Protein AF-A0A060UYE7-F1 (afdb_monomer_lite)

pLDDT: mean 70.41, std 24.0, range [21.41, 94.81]

Foldseek 3Di:
DDPVVLVLVQVLCCVQAQNDWPDDDPVQQWTKTHHPLFGKIKIWHDPPQQKIKIAIDHPQPLLLVVLCVVCVVQDDPPSIGIGNHSVSVSVSSNVSNVCRNQQDPVLVVVLVVQLVVVCVVDDPVCPPHVNSVVSSVVSLLVSLLVVQCVVLVCAFPPPRHNDNVQWHWAFLDDPVRDPDSSLSNRSLRTTTHGPVVNVCVVQVQWDADLPDPDPDDPPDDDDDSDDDDDDDDDDDDDDDDDDDDPDPPPTDGDPDRDDDDDPDDDDDDDDDD

Secondary structure (DSSP, 8-state):
--HHHHHHHHHHHHHTT--EEEEEEGGGTEEEEE-SSSS-EEEEEE-SSS-EEEEEE-S-TTHHHHHHHH-GGGB-GGGEEEE-SHHHHHHHHHHHHHHHHHS-TTHHHHHHHHHHHHHHTS-GGGTTSHHHHHHHHHHHHHHHHHHHHHHTTTS-TTT----GGGEEEEESS-GGG-SSHHHHT-GGGEEEEEHHHHHHHHTTSS---TT------TT--------------------------S--------S-PPPSS-S----------

Sequence (273 aa):
MDSLKIALLEKTGHDHGFEHVLSANPNSQAVCLASARHPTRVTVTDTGDDGYQVYFETTSATLPGELARSFPQWTSADNHFLIPGNTELATLLLRAASLSRALPNQVARSYEDAVGEELAALPPETLHTEVERMVRQRIGQQKFREAMLTYWGGACAVTGLALPDVLRASHAKPWAECGSDAERLDVFNGFLLTANLDALFDRFLISFDSRVACYFPQRWQLPICACWAFHRNSDYAGSHPSINPICNFTVRACRSIPNRSDGNWTAAWVLTG

InterPro domains:
  IPR003615 HNH nuclease [PF13391] (156-209)

Structure (mmCIF, N/CA/C/O backbone):
data_AF-A0A060UYE7-F1
#
_entry.id   AF-A0A060UYE7-F1
#
loop_
_atom_site.group_PDB
_atom_site.id
_atom_site.type_symbol
_atom_site.label_atom_id
_atom_site.label_alt_id
_atom_site.label_comp_id
_atom_site.label_asym_id
_atom_site.label_entity_id
_atom_site.label_seq_id
_atom_site.pdbx_PDB_ins_code
_atom_site.Cartn_x
_atom_site.Cartn_y
_atom_site.Cartn_z
_atom_site.occupancy
_atom_site.B_iso_or_equiv
_atom_site.auth_seq_id
_atom_site.auth_comp_id
_atom_site.auth_asym_id
_atom_site.auth_atom_id
_atom_site.pdbx_PDB_model_num
ATOM 1 N N . MET A 1 1 ? 23.753 14.392 -19.819 1.00 73.44 1 MET A N 1
ATOM 2 C CA . MET A 1 1 ? 23.084 13.141 -20.210 1.00 73.44 1 MET A CA 1
ATOM 3 C C . MET A 1 1 ? 22.958 13.124 -21.729 1.00 73.44 1 MET A C 1
ATOM 5 O O . MET A 1 1 ? 22.483 14.105 -22.286 1.00 73.44 1 MET A O 1
ATOM 9 N N . ASP A 1 2 ? 23.469 12.087 -22.392 1.00 79.56 2 ASP A N 1
ATOM 10 C CA . ASP A 1 2 ? 23.466 11.975 -23.862 1.00 79.56 2 ASP A CA 1
ATOM 11 C C . ASP A 1 2 ? 22.114 11.455 -24.398 1.00 79.56 2 ASP A C 1
ATOM 13 O O . ASP A 1 2 ? 21.359 10.805 -23.670 1.00 79.56 2 ASP A O 1
ATOM 17 N N . SER A 1 3 ? 21.813 11.707 -25.675 1.00 82.00 3 SER A N 1
ATOM 18 C CA . SER A 1 3 ? 20.570 11.314 -26.350 1.00 82.00 3 SER A CA 1
ATOM 19 C C . SER A 1 3 ? 20.288 9.811 -26.263 1.00 82.00 3 SER A C 1
ATOM 21 O O . SER A 1 3 ? 19.131 9.414 -26.129 1.00 82.00 3 SER A O 1
ATOM 23 N N . LEU A 1 4 ? 21.328 8.968 -26.272 1.00 83.81 4 LEU A N 1
ATOM 24 C CA . LEU A 1 4 ? 21.174 7.519 -26.115 1.00 83.81 4 LEU A CA 1
ATOM 25 C C . LEU A 1 4 ? 20.688 7.130 -24.708 1.00 83.81 4 LEU A C 1
ATOM 27 O O . LEU 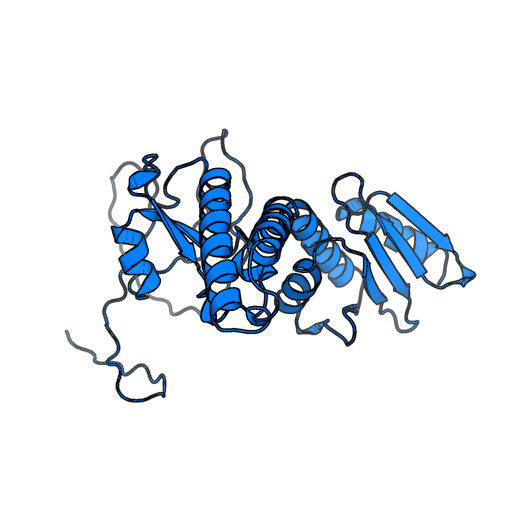A 1 4 ? 19.810 6.278 -24.579 1.00 83.81 4 LEU A O 1
ATOM 31 N N . LYS A 1 5 ? 21.207 7.779 -23.656 1.00 85.56 5 LYS A N 1
ATOM 32 C CA . LYS A 1 5 ? 20.735 7.554 -22.279 1.00 85.56 5 LYS A CA 1
ATOM 33 C C . LYS A 1 5 ? 19.279 7.994 -22.127 1.00 85.56 5 LYS A C 1
ATOM 35 O O . LYS A 1 5 ? 18.509 7.302 -21.471 1.00 85.56 5 LYS A O 1
ATOM 40 N N . ILE A 1 6 ? 18.888 9.105 -22.757 1.00 87.00 6 ILE A N 1
ATOM 41 C CA . ILE A 1 6 ? 17.504 9.605 -22.697 1.00 87.00 6 ILE A CA 1
ATOM 42 C C . ILE A 1 6 ? 16.557 8.578 -23.315 1.00 87.00 6 ILE A C 1
ATOM 44 O O . ILE A 1 6 ? 15.646 8.117 -22.636 1.00 87.00 6 ILE A O 1
ATOM 48 N N . ALA A 1 7 ? 16.837 8.126 -24.540 1.00 88.25 7 ALA A N 1
ATOM 49 C CA . ALA A 1 7 ? 16.025 7.111 -25.211 1.00 88.25 7 ALA A CA 1
ATOM 50 C C . ALA A 1 7 ? 15.923 5.800 -24.406 1.00 88.25 7 ALA A C 1
ATOM 52 O O . ALA A 1 7 ? 14.878 5.147 -24.398 1.00 88.25 7 ALA A O 1
ATOM 53 N N . LEU A 1 8 ? 16.992 5.413 -23.698 1.00 89.56 8 LEU A N 1
ATOM 54 C CA . LEU A 1 8 ? 16.980 4.235 -22.832 1.00 89.56 8 LEU A CA 1
ATOM 55 C C . LEU A 1 8 ? 16.073 4.422 -21.609 1.00 89.56 8 LEU A C 1
ATOM 57 O O . LEU A 1 8 ? 15.322 3.505 -21.275 1.00 89.56 8 LEU A O 1
ATOM 61 N N . LEU A 1 9 ? 16.109 5.591 -20.962 1.00 90.62 9 LEU A N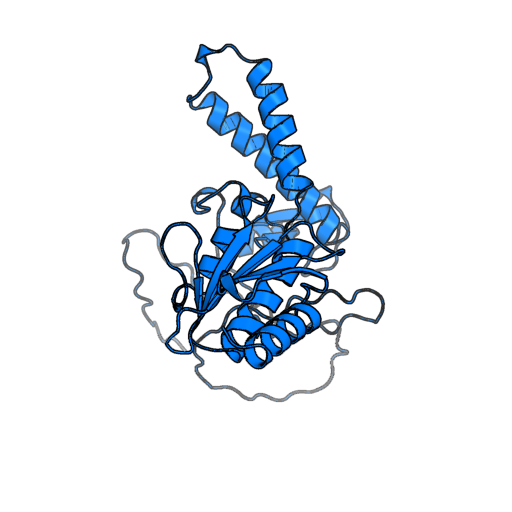 1
ATOM 62 C CA . LEU A 1 9 ? 15.218 5.904 -19.843 1.00 90.62 9 LEU A CA 1
ATOM 63 C C . LEU A 1 9 ? 13.755 5.962 -20.281 1.00 90.62 9 LEU A C 1
ATOM 65 O O . LEU A 1 9 ? 12.902 5.398 -19.602 1.00 90.62 9 LEU A O 1
ATOM 69 N N . GLU A 1 10 ? 13.469 6.582 -21.425 1.00 91.12 10 GLU A N 1
ATOM 70 C CA . GLU A 1 10 ? 12.117 6.638 -21.990 1.00 91.12 10 GLU A CA 1
ATOM 71 C C . GLU A 1 10 ? 11.571 5.235 -22.257 1.00 91.12 10 GLU A C 1
ATOM 73 O O . GLU A 1 10 ? 10.465 4.904 -21.828 1.00 91.12 10 GLU A O 1
ATOM 78 N N . LYS A 1 11 ? 12.374 4.377 -22.900 1.00 91.00 11 LYS A N 1
ATOM 79 C CA . LYS A 1 11 ? 12.001 2.984 -23.154 1.00 91.00 11 LYS A CA 1
ATOM 80 C C . LYS A 1 11 ? 11.783 2.206 -21.855 1.00 91.00 11 LYS A C 1
ATOM 82 O O . LYS A 1 11 ? 10.772 1.527 -21.714 1.00 91.00 11 LYS A O 1
ATOM 87 N N . THR A 1 12 ? 12.705 2.326 -20.901 1.00 91.81 12 THR A N 1
ATOM 88 C CA . THR A 1 12 ? 12.617 1.634 -19.604 1.00 91.81 12 THR A CA 1
ATOM 89 C C . THR A 1 12 ? 11.374 2.080 -18.830 1.00 91.81 12 THR A C 1
ATOM 91 O O . THR A 1 12 ? 10.662 1.252 -18.270 1.00 91.81 12 THR A O 1
ATOM 94 N N . GLY A 1 13 ? 11.067 3.379 -18.839 1.00 91.06 13 GLY A N 1
ATOM 95 C CA . GLY A 1 13 ? 9.828 3.924 -18.293 1.00 91.06 13 GLY A CA 1
ATOM 96 C C . GLY A 1 13 ? 8.596 3.309 -18.937 1.00 91.06 13 GLY A C 1
ATOM 97 O O . GLY A 1 13 ? 7.732 2.771 -18.241 1.00 91.06 13 GLY A O 1
ATOM 98 N N . HIS A 1 14 ? 8.556 3.331 -20.269 1.00 90.94 14 HIS A N 1
ATOM 99 C CA . HIS A 1 14 ? 7.443 2.809 -21.047 1.00 90.94 14 HIS A CA 1
ATOM 100 C C . HIS A 1 14 ? 7.160 1.332 -20.751 1.00 90.94 14 HIS A C 1
ATOM 102 O O . HIS A 1 14 ? 6.022 0.969 -20.448 1.00 90.94 14 HIS A O 1
ATOM 108 N N . ASP A 1 15 ? 8.199 0.497 -20.756 1.00 86.94 15 ASP A N 1
ATOM 109 C CA . ASP A 1 15 ? 8.088 -0.946 -20.526 1.00 86.94 15 ASP A CA 1
ATOM 110 C C . ASP A 1 15 ? 7.673 -1.287 -19.077 1.00 86.94 15 ASP A C 1
ATOM 112 O O . ASP A 1 15 ? 7.142 -2.371 -18.811 1.00 86.94 15 ASP A O 1
ATOM 116 N N . HIS A 1 16 ? 7.866 -0.360 -18.129 1.00 91.31 16 HIS A N 1
ATOM 117 C CA . HIS A 1 16 ? 7.643 -0.586 -16.696 1.00 91.31 16 HIS A CA 1
ATOM 118 C C . HIS A 1 16 ? 6.563 0.301 -16.064 1.00 91.31 16 HIS A C 1
ATOM 120 O O . HIS A 1 16 ? 6.498 0.432 -14.841 1.00 91.31 16 HIS A O 1
ATOM 126 N N . GLY A 1 17 ? 5.637 0.809 -16.880 1.00 81.06 17 GLY A N 1
ATOM 127 C CA . GLY A 1 17 ? 4.388 1.415 -16.411 1.00 81.06 17 GLY A CA 1
ATOM 128 C C . GLY A 1 17 ? 4.408 2.934 -16.273 1.00 81.06 17 GLY A C 1
ATOM 129 O O . GLY A 1 17 ? 3.512 3.473 -15.637 1.00 81.06 17 GLY A O 1
ATOM 130 N N . PHE A 1 18 ? 5.391 3.606 -16.868 1.00 91.75 18 PHE A N 1
ATOM 131 C CA . PHE A 1 18 ? 5.457 5.058 -17.011 1.00 91.75 18 PHE A CA 1
ATOM 132 C C . PHE A 1 18 ? 5.572 5.418 -18.501 1.00 91.75 18 PHE A C 1
ATOM 134 O O . PHE A 1 18 ? 6.632 5.783 -19.003 1.00 91.75 18 PHE A O 1
ATOM 141 N N . GLU A 1 19 ? 4.466 5.252 -19.226 1.00 90.94 19 GLU A N 1
ATOM 142 C CA . GLU A 1 19 ? 4.378 5.326 -20.689 1.00 90.94 19 GLU A CA 1
ATOM 143 C C . GLU A 1 19 ? 4.502 6.728 -21.307 1.00 90.94 19 GLU A C 1
ATOM 145 O O . GLU A 1 19 ? 4.662 6.840 -22.525 1.00 90.94 19 GLU A O 1
ATOM 150 N N . HIS A 1 20 ? 4.426 7.789 -20.502 1.00 89.56 20 HIS A N 1
ATOM 151 C CA . HIS A 1 20 ? 4.446 9.172 -20.974 1.00 89.56 20 HIS A CA 1
ATOM 152 C C . HIS A 1 20 ? 5.697 9.913 -20.519 1.00 89.56 20 HIS A C 1
ATOM 154 O O . HIS A 1 20 ? 5.966 10.008 -19.327 1.00 89.56 20 HIS A O 1
ATOM 160 N N . VAL A 1 21 ? 6.405 10.532 -21.461 1.00 90.81 21 VAL A N 1
ATOM 161 C CA . VAL A 1 21 ? 7.518 11.441 -21.172 1.00 90.81 21 VAL A CA 1
ATOM 162 C C . VAL A 1 21 ? 6.956 12.855 -21.043 1.00 90.81 21 VAL A C 1
ATOM 164 O O . VAL A 1 21 ? 6.431 13.406 -22.009 1.00 90.81 21 VAL A O 1
ATOM 167 N N . LEU A 1 22 ? 7.017 13.432 -19.843 1.00 85.94 22 LEU A N 1
ATOM 168 C CA . LEU A 1 22 ? 6.539 14.796 -19.584 1.00 85.94 22 LEU A CA 1
ATOM 169 C C . LEU A 1 22 ? 7.604 15.836 -19.914 1.00 85.94 22 LEU A C 1
ATOM 171 O O . LEU A 1 22 ? 7.300 16.906 -20.439 1.00 85.94 22 LEU A O 1
ATOM 175 N N . SER A 1 23 ? 8.858 15.523 -19.603 1.00 80.50 23 SER A N 1
ATOM 176 C CA . SER A 1 23 ? 9.996 16.347 -19.975 1.00 80.50 23 SER A CA 1
ATOM 177 C C . SER A 1 23 ? 11.245 15.486 -20.107 1.00 80.50 23 SER A C 1
ATOM 179 O O . SER A 1 23 ? 11.542 14.645 -19.264 1.00 80.50 23 SER A O 1
ATOM 181 N N . ALA A 1 24 ? 11.987 15.718 -21.182 1.00 71.25 24 ALA A N 1
ATOM 182 C CA . ALA A 1 24 ? 13.315 15.173 -21.401 1.00 71.25 24 ALA A CA 1
ATOM 183 C C . ALA A 1 24 ? 14.168 16.330 -21.914 1.00 71.25 24 ALA A C 1
ATOM 185 O O . ALA A 1 24 ? 14.209 16.607 -23.112 1.00 71.25 24 ALA A O 1
ATOM 186 N N . ASN A 1 25 ? 14.750 17.104 -20.995 1.00 61.84 25 ASN A N 1
ATOM 187 C CA . ASN A 1 25 ? 15.577 18.241 -21.378 1.00 61.84 25 ASN A CA 1
ATOM 188 C C . ASN A 1 25 ? 17.059 17.835 -21.287 1.00 61.84 25 ASN A C 1
ATOM 190 O O . ASN A 1 25 ? 17.538 17.526 -20.192 1.00 61.84 25 ASN A O 1
ATOM 194 N N . PRO A 1 26 ? 17.812 17.857 -22.404 1.00 58.47 26 PRO A N 1
ATOM 195 C CA . PRO A 1 26 ? 19.234 17.511 -22.410 1.00 58.47 26 PRO A CA 1
ATOM 196 C C . PRO A 1 26 ? 20.067 18.343 -21.423 1.00 58.47 26 PRO A C 1
ATOM 198 O O . PRO A 1 26 ? 21.064 17.858 -20.887 1.00 58.47 26 PRO A O 1
ATOM 201 N N . ASN A 1 27 ? 19.630 19.577 -21.137 1.00 60.25 27 ASN A N 1
ATOM 202 C CA . ASN A 1 27 ? 20.345 20.510 -20.267 1.00 60.25 27 ASN A CA 1
ATOM 203 C C . ASN A 1 27 ? 20.130 20.250 -18.767 1.00 60.25 27 ASN A C 1
ATOM 205 O O . ASN A 1 27 ? 20.944 20.702 -17.968 1.00 60.25 27 ASN A O 1
ATOM 209 N N . SER A 1 28 ? 19.067 19.542 -18.368 1.00 63.41 28 SER A N 1
ATOM 210 C CA . SER A 1 28 ? 18.744 19.300 -16.951 1.00 63.41 28 SER A CA 1
ATOM 211 C C . SER A 1 28 ? 19.214 17.943 -16.429 1.00 63.41 28 SER A C 1
ATOM 213 O O . SER A 1 28 ? 18.988 17.652 -15.261 1.00 63.41 28 SER A O 1
ATOM 215 N N . GLN A 1 29 ? 19.837 17.109 -17.277 1.00 79.69 29 GLN A N 1
ATOM 216 C CA . GLN A 1 29 ? 20.267 15.737 -16.945 1.00 79.69 29 GLN A CA 1
ATOM 217 C C . GLN A 1 29 ? 19.164 14.871 -16.308 1.00 79.69 29 GLN A C 1
ATOM 219 O O . GLN A 1 29 ? 19.459 13.895 -15.626 1.00 79.69 29 GLN A O 1
ATOM 224 N N . ALA A 1 30 ? 17.898 15.223 -16.537 1.00 86.62 30 ALA A N 1
ATOM 225 C CA . ALA A 1 30 ? 16.751 14.621 -15.880 1.00 86.62 30 ALA A CA 1
ATOM 226 C C . ALA A 1 30 ? 15.631 14.347 -16.883 1.00 86.62 30 ALA A C 1
ATOM 228 O O . ALA A 1 30 ? 15.353 15.173 -17.760 1.00 86.62 30 ALA A O 1
ATOM 229 N N . VAL A 1 31 ? 14.982 13.198 -16.718 1.00 91.25 31 VAL A N 1
ATOM 230 C CA . VAL A 1 31 ? 13.823 12.761 -17.497 1.00 91.25 31 VAL A CA 1
ATOM 231 C C . VAL A 1 31 ? 12.652 12.552 -16.545 1.00 91.25 31 VAL A C 1
ATOM 233 O O . VAL A 1 31 ? 12.757 11.801 -15.576 1.00 91.25 31 VAL A O 1
ATOM 236 N N . CYS A 1 32 ? 11.536 13.226 -16.815 1.00 92.94 32 CYS A N 1
ATOM 237 C CA . CYS A 1 32 ? 10.295 13.076 -16.069 1.00 92.94 32 CYS A CA 1
ATOM 238 C C . CYS A 1 32 ? 9.318 12.197 -16.853 1.00 92.94 32 CYS A C 1
ATOM 240 O O . CYS A 1 32 ? 8.968 12.500 -17.998 1.00 92.94 32 CYS A O 1
ATOM 242 N N . LEU A 1 33 ? 8.866 11.122 -16.216 1.00 93.94 33 LEU A N 1
ATOM 243 C CA . LEU A 1 33 ? 7.970 10.121 -16.774 1.00 93.94 33 LEU A CA 1
ATOM 244 C C . LEU A 1 33 ? 6.666 10.060 -15.961 1.00 93.94 33 LEU A C 1
ATOM 246 O O . LEU A 1 33 ? 6.636 10.317 -14.756 1.00 93.94 33 LEU A O 1
ATOM 250 N N . ALA A 1 34 ? 5.574 9.692 -16.617 1.00 92.25 34 ALA A N 1
ATOM 251 C CA . ALA A 1 34 ? 4.235 9.595 -16.048 1.00 92.25 34 ALA A CA 1
ATOM 252 C C . ALA A 1 34 ? 3.459 8.422 -16.654 1.00 92.25 34 ALA A C 1
ATOM 254 O O . ALA A 1 34 ? 3.876 7.836 -17.650 1.00 92.25 34 ALA A O 1
ATOM 255 N N . SER A 1 35 ? 2.303 8.108 -16.071 1.00 85.75 35 SER A N 1
ATOM 256 C CA . SER A 1 35 ? 1.404 7.061 -16.561 1.00 85.75 35 SER A CA 1
ATOM 257 C C . SER A 1 35 ? -0.010 7.591 -16.771 1.00 85.75 35 SER A C 1
ATOM 259 O O . SER A 1 35 ? -0.458 8.482 -16.049 1.00 85.75 35 SER A O 1
ATOM 261 N N . ALA A 1 36 ? -0.741 7.010 -17.723 1.00 80.38 36 ALA A N 1
ATOM 262 C CA . ALA A 1 36 ? -2.186 7.199 -17.832 1.00 80.38 36 ALA A CA 1
ATOM 263 C C . ALA A 1 36 ? -2.959 6.294 -16.856 1.00 80.38 36 ALA A C 1
ATOM 265 O O . ALA A 1 36 ? -4.148 6.504 -16.620 1.00 80.38 36 ALA A O 1
ATOM 266 N N . ARG A 1 37 ? -2.305 5.270 -16.295 1.00 73.94 37 ARG 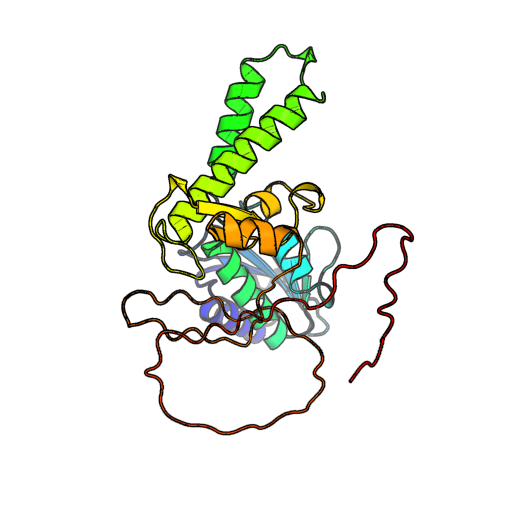A N 1
ATOM 267 C CA . ARG A 1 37 ? -2.940 4.228 -15.471 1.00 73.94 37 ARG A CA 1
ATOM 268 C C . ARG A 1 37 ? -2.865 4.500 -13.971 1.00 73.94 37 ARG A C 1
ATOM 270 O O . ARG A 1 37 ? -3.534 3.813 -13.204 1.00 73.94 37 ARG A O 1
ATOM 277 N N . HIS A 1 38 ? -2.049 5.462 -13.546 1.00 81.94 38 HIS A N 1
ATOM 278 C CA . HIS A 1 38 ? -1.917 5.878 -12.152 1.00 81.94 38 HIS A CA 1
ATOM 279 C C . HIS A 1 38 ? -1.379 7.314 -12.042 1.00 81.94 38 HIS A C 1
ATOM 281 O O . HIS A 1 38 ? -0.672 7.771 -12.937 1.00 81.94 38 HIS A O 1
ATOM 287 N N . PRO A 1 39 ? -1.639 8.029 -10.931 1.00 81.75 39 PRO A N 1
ATOM 288 C CA . PRO A 1 39 ? -1.286 9.446 -10.802 1.00 81.75 39 PRO A CA 1
ATOM 289 C C . PRO A 1 39 ? 0.193 9.717 -10.475 1.00 81.75 39 PRO A C 1
ATOM 291 O O . PRO A 1 39 ? 0.598 10.875 -10.440 1.00 81.75 39 PRO A O 1
ATOM 294 N N . THR A 1 40 ? 0.995 8.687 -10.188 1.00 87.81 40 THR A N 1
ATOM 295 C CA . THR A 1 40 ? 2.415 8.850 -9.838 1.00 87.81 40 THR A CA 1
ATOM 296 C C . THR A 1 40 ? 3.253 9.264 -11.043 1.00 87.81 40 THR A C 1
ATOM 298 O O . THR A 1 40 ? 3.141 8.667 -12.115 1.00 87.81 40 THR A O 1
ATOM 301 N N . ARG A 1 41 ? 4.132 10.244 -10.829 1.00 92.25 41 ARG A N 1
ATOM 302 C CA . ARG A 1 41 ? 5.189 10.651 -11.757 1.00 92.25 41 ARG A CA 1
ATOM 303 C C . ARG A 1 41 ? 6.545 10.308 -11.162 1.00 92.25 41 ARG A C 1
ATOM 305 O O . ARG A 1 41 ? 6.693 10.227 -9.942 1.00 92.25 41 ARG A O 1
ATOM 312 N N . VAL A 1 42 ? 7.524 10.105 -12.026 1.00 94.25 42 VAL A N 1
ATOM 313 C CA . VAL A 1 42 ? 8.890 9.787 -11.629 1.00 94.25 42 VAL A CA 1
ATOM 314 C C . VAL A 1 42 ? 9.861 10.690 -12.367 1.00 94.25 42 VAL A C 1
ATOM 316 O O . VAL A 1 42 ? 9.756 10.865 -13.578 1.00 94.25 42 VAL A O 1
ATOM 319 N N . THR A 1 43 ? 10.810 11.254 -11.635 1.00 93.81 43 THR A N 1
ATOM 320 C CA . THR A 1 43 ? 11.910 12.040 -12.188 1.00 93.81 43 THR A CA 1
ATOM 321 C C . THR A 1 43 ? 13.193 11.255 -11.985 1.00 93.81 43 THR A C 1
ATOM 323 O O . THR A 1 43 ? 13.534 10.902 -10.856 1.00 93.81 43 THR A O 1
ATOM 326 N N . VAL A 1 44 ? 13.877 10.950 -13.085 1.00 93.38 44 VAL A N 1
ATOM 327 C CA . VAL A 1 44 ? 15.137 10.205 -13.107 1.00 93.38 44 VAL A CA 1
ATOM 328 C C . VAL A 1 44 ? 16.243 11.155 -13.540 1.00 93.38 44 VAL A C 1
ATOM 330 O O . VAL A 1 44 ? 16.220 11.646 -14.667 1.00 93.38 44 VAL A O 1
ATOM 333 N N . THR A 1 45 ? 17.200 11.404 -12.654 1.00 91.38 45 THR A N 1
ATOM 334 C CA . THR A 1 45 ? 18.353 12.280 -12.882 1.00 91.38 45 THR A CA 1
ATOM 335 C C . THR A 1 45 ? 19.617 11.436 -13.019 1.00 91.38 45 THR A C 1
ATOM 337 O O . THR A 1 45 ? 19.894 10.595 -12.167 1.00 91.38 45 THR A O 1
ATOM 340 N N . ASP A 1 46 ? 20.381 11.643 -14.090 1.00 88.94 46 ASP A N 1
ATOM 341 C CA . ASP A 1 46 ? 21.687 11.006 -14.315 1.00 88.94 46 ASP A CA 1
ATOM 342 C C . ASP A 1 46 ? 22.719 11.611 -13.353 1.00 88.94 46 ASP A C 1
ATOM 344 O O . ASP A 1 46 ? 22.899 12.828 -13.332 1.00 88.94 46 ASP A O 1
ATOM 348 N N . THR A 1 47 ? 23.386 10.781 -12.547 1.00 84.62 47 THR A N 1
ATOM 349 C CA . THR A 1 47 ? 24.386 11.252 -11.572 1.00 84.62 47 THR A CA 1
ATOM 350 C C . THR A 1 47 ? 25.805 11.288 -12.140 1.00 84.62 47 THR A C 1
ATOM 352 O O . THR A 1 47 ? 26.732 11.660 -11.428 1.00 84.62 47 THR A O 1
ATOM 355 N N . GLY A 1 48 ? 26.005 10.908 -13.407 1.00 76.69 48 GLY A N 1
ATOM 356 C CA . GLY A 1 48 ? 27.306 10.942 -14.084 1.00 76.69 48 GLY A CA 1
ATOM 357 C C . GLY A 1 48 ? 28.173 9.692 -13.880 1.00 76.69 48 GLY A C 1
ATOM 358 O O . GLY A 1 48 ? 28.860 9.299 -14.819 1.00 76.69 48 GLY A O 1
ATOM 359 N N . ASP A 1 49 ? 28.069 9.018 -12.732 1.00 72.88 49 ASP A N 1
ATOM 360 C CA . ASP A 1 49 ? 28.818 7.791 -12.384 1.00 72.88 49 ASP A CA 1
ATOM 361 C C . ASP A 1 49 ? 28.062 6.490 -12.749 1.00 72.88 49 ASP A C 1
ATOM 363 O O . ASP A 1 49 ? 28.026 5.538 -11.973 1.00 72.88 49 ASP A O 1
ATOM 367 N N . ASP A 1 50 ? 27.379 6.467 -13.901 1.00 72.62 50 ASP A N 1
ATOM 368 C CA . ASP A 1 50 ? 26.495 5.374 -14.374 1.00 7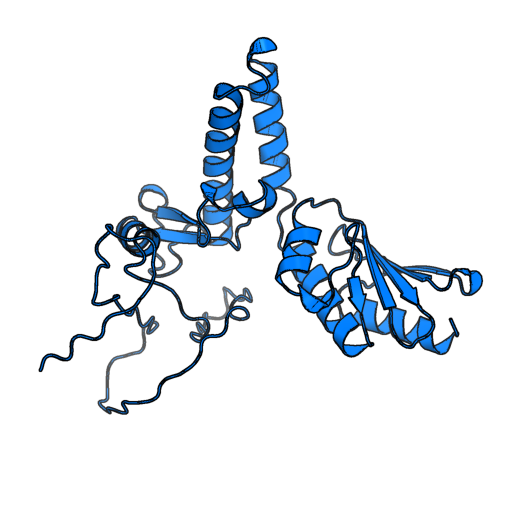2.62 50 ASP A CA 1
ATOM 369 C C . ASP A 1 50 ? 25.298 5.014 -13.466 1.00 72.62 50 ASP A C 1
ATOM 371 O O . ASP A 1 50 ? 24.522 4.107 -13.776 1.00 72.62 50 ASP A O 1
ATOM 375 N N . GLY A 1 51 ? 25.091 5.785 -12.399 1.00 85.62 51 GLY A N 1
ATOM 376 C CA . GLY A 1 51 ? 23.928 5.719 -11.526 1.00 85.62 51 GLY A CA 1
ATOM 377 C C . GLY A 1 51 ? 22.839 6.741 -11.859 1.00 85.62 51 GLY A C 1
ATOM 378 O O . GLY A 1 51 ? 23.022 7.695 -12.622 1.00 85.62 51 GLY A O 1
ATOM 379 N N . TYR A 1 52 ? 21.685 6.539 -11.233 1.00 91.75 52 TYR A N 1
ATOM 380 C CA . TYR A 1 52 ? 20.528 7.414 -11.322 1.00 91.75 52 TYR A CA 1
ATOM 381 C C . TYR A 1 52 ? 20.041 7.809 -9.936 1.00 91.75 52 TYR A C 1
ATOM 383 O O . TYR A 1 52 ? 19.947 6.981 -9.030 1.00 91.75 52 TYR A O 1
ATOM 391 N N . GLN A 1 53 ? 19.642 9.066 -9.798 1.00 92.75 53 GLN A N 1
ATOM 392 C CA . GLN A 1 53 ? 18.832 9.524 -8.684 1.00 92.75 53 GLN A CA 1
ATOM 393 C C . GLN A 1 53 ? 17.373 9.563 -9.133 1.00 92.75 53 GLN A C 1
ATOM 395 O O . GLN A 1 53 ? 17.026 10.242 -10.097 1.00 92.75 53 GLN A O 1
ATOM 400 N N . VAL A 1 54 ? 16.514 8.835 -8.430 1.00 93.81 54 VAL A N 1
ATOM 401 C CA . VAL A 1 54 ? 15.093 8.709 -8.756 1.00 93.81 54 VAL A CA 1
ATOM 402 C C . VAL A 1 54 ? 14.258 9.372 -7.672 1.00 93.81 54 VAL A C 1
ATOM 404 O O . VAL A 1 54 ? 14.505 9.181 -6.482 1.00 93.81 54 VAL A O 1
ATOM 407 N N . TYR A 1 55 ? 13.259 10.142 -8.083 1.00 92.44 55 TYR A N 1
ATOM 408 C CA . TYR A 1 55 ? 12.289 10.780 -7.201 1.00 92.44 55 TYR A CA 1
ATOM 409 C C . TYR A 1 55 ? 10.869 10.499 -7.683 1.00 92.44 55 TYR A C 1
ATOM 411 O O . TYR A 1 55 ? 10.604 10.563 -8.883 1.00 92.44 55 TYR A O 1
ATOM 419 N N . PHE A 1 56 ? 9.953 10.215 -6.756 1.00 90.06 56 PHE A N 1
ATOM 420 C CA . PHE A 1 56 ? 8.548 9.955 -7.070 1.00 90.06 56 PHE A CA 1
ATOM 421 C C . PHE A 1 56 ? 7.654 11.091 -6.574 1.00 90.06 56 PHE A C 1
ATOM 423 O O . PHE A 1 56 ? 7.495 11.291 -5.371 1.00 90.06 56 PHE A O 1
ATOM 430 N N . GLU A 1 57 ? 6.987 11.766 -7.506 1.00 88.38 57 GLU A N 1
ATOM 431 C CA . GLU A 1 57 ? 5.879 12.668 -7.197 1.00 88.38 57 GLU A CA 1
ATOM 432 C C . GLU A 1 57 ? 4.589 11.852 -7.158 1.00 88.38 57 GLU A C 1
ATOM 434 O O . GLU A 1 57 ? 4.162 11.257 -8.152 1.00 88.38 57 GLU A O 1
ATOM 439 N N . THR A 1 58 ? 3.948 11.789 -5.995 1.00 82.25 58 THR A N 1
ATOM 440 C CA . THR A 1 58 ? 2.786 10.926 -5.794 1.00 82.25 58 THR A CA 1
ATOM 441 C C . THR A 1 58 ? 1.754 11.567 -4.883 1.00 82.25 58 THR A C 1
ATOM 443 O O . THR A 1 58 ? 2.076 12.223 -3.901 1.00 82.25 58 THR A O 1
ATOM 446 N N . THR A 1 59 ? 0.482 11.323 -5.196 1.00 69.81 59 THR A N 1
ATOM 447 C CA . THR A 1 59 ? -0.656 11.694 -4.334 1.00 69.81 59 THR A CA 1
ATOM 448 C C . THR A 1 59 ? -0.884 10.717 -3.177 1.00 69.81 59 THR A C 1
ATOM 450 O O . THR A 1 59 ? -1.809 10.907 -2.396 1.00 69.81 59 THR A O 1
ATOM 453 N N . SER A 1 60 ? -0.120 9.623 -3.117 1.00 69.75 60 SER A N 1
ATOM 454 C CA . SER A 1 60 ? -0.244 8.593 -2.086 1.00 69.75 60 SER A CA 1
ATOM 455 C C . SER A 1 60 ? 0.894 8.740 -1.084 1.00 69.75 60 SER A C 1
ATOM 457 O O . SER A 1 60 ? 2.042 8.447 -1.416 1.00 69.75 60 SER A O 1
ATOM 459 N N . ALA A 1 61 ? 0.572 9.135 0.151 1.00 68.88 61 ALA A N 1
ATOM 460 C CA . ALA A 1 61 ? 1.544 9.240 1.245 1.00 68.88 61 ALA A CA 1
ATOM 461 C C . ALA A 1 61 ? 2.191 7.886 1.609 1.00 68.88 61 ALA A C 1
ATOM 463 O O . ALA A 1 61 ? 3.249 7.836 2.228 1.00 68.88 61 ALA A O 1
ATOM 464 N N . THR A 1 62 ? 1.555 6.784 1.200 1.00 70.25 62 THR A N 1
ATOM 465 C CA . THR A 1 62 ? 1.978 5.403 1.477 1.00 70.25 62 THR A CA 1
ATOM 466 C C . THR A 1 62 ? 3.133 4.944 0.578 1.00 70.25 62 THR A C 1
ATOM 468 O O . THR A 1 62 ? 4.000 4.179 1.000 1.00 70.25 62 THR A O 1
ATOM 471 N N . LEU A 1 63 ? 3.160 5.436 -0.667 1.00 80.50 63 LEU A N 1
ATOM 472 C CA . LEU A 1 63 ? 3.979 4.875 -1.738 1.00 80.50 63 LEU A CA 1
ATOM 473 C C . LEU A 1 63 ? 5.488 4.971 -1.454 1.00 80.50 63 LEU A C 1
ATOM 475 O O . LEU A 1 63 ? 6.164 3.956 -1.631 1.00 80.50 63 LEU A O 1
ATOM 479 N N . PRO A 1 64 ? 6.043 6.115 -0.998 1.00 83.50 64 PRO A N 1
ATOM 480 C CA . PRO A 1 64 ? 7.475 6.201 -0.719 1.00 83.50 64 PRO A CA 1
ATOM 481 C C . PRO A 1 64 ? 7.914 5.237 0.389 1.00 83.50 64 PRO A C 1
ATOM 483 O O . PRO A 1 64 ? 8.961 4.606 0.270 1.00 83.50 64 PRO A O 1
ATOM 486 N N . GLY A 1 65 ? 7.084 5.059 1.424 1.00 76.19 65 GLY A N 1
ATOM 487 C CA . GLY A 1 65 ? 7.357 4.131 2.524 1.00 76.19 65 GLY A CA 1
ATOM 488 C C . GLY A 1 65 ? 7.393 2.671 2.070 1.00 76.19 65 GLY A C 1
ATOM 489 O O . GLY A 1 65 ? 8.310 1.936 2.434 1.00 76.19 65 GLY A O 1
ATOM 490 N N . GLU A 1 66 ? 6.448 2.258 1.224 1.00 77.56 66 GLU A N 1
ATOM 491 C CA . GLU A 1 66 ? 6.407 0.890 0.687 1.00 77.56 66 GLU A CA 1
ATOM 492 C C . GLU A 1 66 ? 7.536 0.603 -0.313 1.00 77.56 66 GLU A C 1
ATOM 494 O O . GLU A 1 66 ? 8.087 -0.504 -0.348 1.00 77.56 66 GLU A O 1
ATOM 499 N N . LEU A 1 67 ? 7.951 1.611 -1.085 1.00 83.06 67 LEU A N 1
ATOM 500 C CA . LEU A 1 67 ? 9.140 1.514 -1.930 1.00 83.06 67 LEU A CA 1
ATOM 501 C C . LEU A 1 67 ? 10.418 1.401 -1.097 1.00 83.06 67 LEU A C 1
ATOM 503 O O . LEU A 1 67 ? 11.231 0.518 -1.367 1.00 83.06 67 LEU A O 1
ATOM 507 N N . ALA A 1 68 ? 10.564 2.212 -0.048 1.00 84.19 68 ALA A N 1
ATOM 508 C CA . ALA A 1 68 ? 11.713 2.154 0.854 1.00 84.19 68 ALA A CA 1
ATOM 509 C C . ALA A 1 68 ? 11.831 0.800 1.570 1.00 84.19 68 ALA A C 1
ATOM 511 O O . ALA A 1 68 ? 12.925 0.272 1.740 1.00 84.19 68 ALA A O 1
ATOM 512 N N . ARG A 1 69 ? 10.704 0.182 1.938 1.00 74.81 69 ARG A N 1
ATOM 513 C CA . ARG A 1 69 ? 10.675 -1.171 2.523 1.00 74.81 69 ARG A CA 1
ATOM 514 C C . ARG A 1 69 ? 11.020 -2.267 1.532 1.00 74.81 69 ARG A C 1
ATOM 516 O O . ARG A 1 69 ? 11.667 -3.240 1.905 1.00 74.81 69 ARG A O 1
ATOM 523 N N . SER A 1 70 ? 10.566 -2.120 0.289 1.00 75.19 70 SER A N 1
ATOM 524 C CA . SER A 1 70 ? 10.873 -3.069 -0.784 1.00 75.19 70 SER A CA 1
ATOM 525 C C . SER A 1 70 ? 12.348 -2.980 -1.202 1.00 75.19 70 SER A C 1
ATOM 527 O O . SER A 1 70 ? 12.926 -3.986 -1.610 1.00 75.19 70 SER A O 1
ATOM 529 N N . PHE A 1 71 ? 12.955 -1.792 -1.089 1.00 85.00 71 PHE A N 1
ATOM 530 C CA . PHE A 1 71 ? 14.314 -1.496 -1.553 1.00 85.00 71 PHE A CA 1
ATOM 531 C C . PHE A 1 71 ? 15.122 -0.653 -0.544 1.00 85.00 71 PHE A C 1
ATOM 533 O O . PHE A 1 71 ? 15.566 0.458 -0.868 1.00 85.00 71 PHE A O 1
ATOM 540 N N . PRO A 1 72 ? 15.365 -1.159 0.680 1.00 83.19 72 PRO A N 1
ATOM 541 C CA . PRO A 1 72 ? 16.073 -0.405 1.717 1.00 83.19 72 PRO A CA 1
ATOM 542 C C . PRO A 1 72 ? 17.498 -0.026 1.295 1.00 83.19 72 PRO A C 1
ATOM 544 O O . PRO A 1 72 ? 17.991 1.036 1.657 1.00 83.19 72 PRO A O 1
ATOM 547 N N . GLN A 1 73 ? 18.140 -0.857 0.472 1.00 87.50 73 GLN A N 1
ATOM 548 C CA . GLN A 1 73 ? 19.501 -0.656 -0.023 1.00 87.50 73 GLN A CA 1
ATOM 549 C C . GLN A 1 73 ? 19.657 0.511 -1.010 1.00 87.50 73 GLN A C 1
ATOM 551 O O . GLN A 1 73 ? 20.779 0.946 -1.252 1.00 87.50 73 GLN A O 1
ATOM 556 N N . TRP A 1 74 ? 18.562 0.993 -1.604 1.00 90.19 74 TRP A N 1
ATOM 557 C CA . TRP A 1 74 ? 18.580 2.099 -2.571 1.00 90.19 74 TRP A CA 1
ATOM 558 C C . TRP A 1 74 ? 17.975 3.381 -2.008 1.00 90.19 74 TRP A C 1
ATOM 560 O O . TRP A 1 74 ? 17.944 4.391 -2.701 1.00 90.19 74 TRP A O 1
ATOM 570 N N . THR A 1 75 ? 17.468 3.354 -0.776 1.00 87.56 75 THR A N 1
ATOM 571 C CA . THR A 1 75 ? 16.778 4.499 -0.179 1.00 87.56 75 THR A CA 1
ATOM 572 C C . THR A 1 75 ? 17.787 5.548 0.288 1.00 87.56 75 THR A C 1
ATOM 574 O O . THR A 1 75 ? 18.773 5.225 0.948 1.00 87.56 75 THR A O 1
ATOM 577 N N . SER A 1 76 ? 17.523 6.809 -0.042 1.00 84.94 76 SER A N 1
ATOM 578 C CA . SER A 1 76 ? 18.281 7.985 0.387 1.00 84.94 76 SER A CA 1
ATOM 579 C C . SER A 1 76 ? 17.372 8.955 1.158 1.00 84.94 76 SER A C 1
ATOM 581 O O . SER A 1 76 ? 16.186 8.688 1.366 1.00 84.94 76 SER A O 1
ATOM 583 N N . ALA A 1 77 ? 17.927 10.080 1.611 1.00 77.44 77 ALA A N 1
ATOM 584 C CA . ALA A 1 77 ? 17.162 11.143 2.260 1.00 77.44 77 ALA A CA 1
ATOM 585 C C . ALA A 1 77 ? 16.052 11.698 1.339 1.00 77.44 77 ALA A C 1
ATOM 587 O O . ALA A 1 77 ? 16.140 11.613 0.112 1.00 77.44 77 ALA A O 1
ATOM 588 N N . ASP A 1 78 ? 15.003 12.260 1.945 1.00 68.88 78 ASP A N 1
ATOM 589 C CA . ASP A 1 78 ? 13.938 13.010 1.262 1.00 68.88 78 ASP A CA 1
ATOM 590 C C . ASP A 1 78 ? 13.203 12.247 0.135 1.00 68.88 78 ASP A C 1
ATOM 592 O O . ASP A 1 78 ? 12.804 12.826 -0.873 1.00 68.88 78 ASP A O 1
ATOM 596 N N . ASN A 1 79 ? 12.979 10.935 0.312 1.00 71.31 79 ASN A N 1
ATOM 597 C CA . ASN A 1 79 ? 12.298 10.049 -0.653 1.00 71.31 79 ASN A CA 1
ATOM 598 C C . ASN A 1 79 ? 13.001 9.928 -2.017 1.00 71.31 79 ASN A C 1
ATOM 600 O O . ASN A 1 79 ? 12.366 9.614 -3.030 1.00 71.31 79 ASN A O 1
ATOM 604 N N . HIS A 1 80 ? 14.313 10.148 -2.045 1.00 87.62 80 HIS A N 1
ATOM 605 C CA . HIS A 1 80 ? 15.135 9.836 -3.204 1.00 87.62 80 HIS A CA 1
ATOM 606 C C . HIS A 1 80 ? 15.634 8.392 -3.163 1.00 87.62 80 HIS A C 1
ATOM 608 O O . HIS A 1 80 ? 15.920 7.847 -2.098 1.00 87.62 80 HIS A O 1
ATOM 614 N N . PHE A 1 81 ? 15.798 7.795 -4.341 1.00 92.69 81 PHE A N 1
ATOM 615 C CA . PHE A 1 81 ? 16.425 6.488 -4.507 1.00 92.69 81 PHE A CA 1
ATOM 616 C C . PHE A 1 81 ? 17.690 6.609 -5.353 1.00 92.69 81 PHE A C 1
ATOM 618 O O . PHE A 1 81 ? 17.663 7.229 -6.415 1.00 92.69 81 PHE A O 1
ATOM 625 N N . LEU A 1 82 ? 18.790 6.021 -4.887 1.00 93.06 82 LEU A N 1
ATOM 626 C CA . LEU A 1 82 ? 20.057 5.944 -5.613 1.00 93.06 82 LEU A CA 1
ATOM 627 C C . LEU A 1 82 ? 20.171 4.572 -6.267 1.00 93.06 82 LEU A C 1
ATOM 629 O O . LEU A 1 82 ? 20.236 3.545 -5.590 1.00 93.06 82 LEU A O 1
ATOM 633 N N . ILE A 1 83 ? 20.164 4.566 -7.593 1.00 93.88 83 ILE A N 1
ATOM 634 C CA . ILE A 1 83 ? 20.035 3.365 -8.405 1.00 93.88 83 ILE A CA 1
ATOM 635 C C . ILE A 1 83 ? 21.312 3.165 -9.221 1.00 93.88 83 ILE A C 1
ATOM 637 O O . ILE A 1 83 ? 21.675 4.053 -9.983 1.00 93.88 83 ILE A O 1
ATOM 641 N N . PRO A 1 84 ? 21.997 2.016 -9.098 1.00 89.69 84 PRO A N 1
ATOM 642 C CA . PRO A 1 84 ? 23.318 1.826 -9.698 1.00 89.69 84 PRO A CA 1
ATOM 643 C C . PRO A 1 84 ? 23.288 1.492 -11.197 1.00 89.69 84 PRO A C 1
ATOM 645 O O . PRO A 1 84 ? 24.345 1.421 -11.812 1.00 89.69 84 PRO A O 1
ATOM 648 N N . GLY A 1 85 ? 22.115 1.237 -11.789 1.00 89.56 85 GLY A N 1
ATOM 649 C CA . GLY A 1 85 ? 22.029 0.813 -13.183 1.00 89.56 85 GLY A CA 1
ATOM 650 C C . GLY A 1 85 ? 20.607 0.681 -13.729 1.00 89.56 85 GLY A C 1
ATOM 651 O O . GLY A 1 85 ? 19.607 0.894 -13.042 1.00 89.56 85 GLY A O 1
ATOM 652 N N . ASN A 1 86 ? 20.513 0.334 -15.016 1.00 88.50 86 ASN A N 1
ATOM 653 C CA . ASN A 1 86 ? 19.236 0.270 -15.739 1.00 88.50 86 ASN A CA 1
ATOM 654 C C . ASN A 1 86 ? 18.335 -0.891 -15.288 1.00 88.50 86 ASN A C 1
ATOM 656 O O . ASN A 1 86 ? 17.113 -0.758 -15.299 1.00 88.50 86 ASN A O 1
ATOM 660 N N . THR A 1 87 ? 18.912 -2.024 -14.885 1.00 89.44 87 THR A N 1
ATOM 661 C CA . THR A 1 87 ? 18.147 -3.203 -14.443 1.00 89.44 87 THR A CA 1
ATOM 662 C C . THR A 1 87 ? 17.463 -2.942 -13.100 1.00 89.44 87 THR A C 1
ATOM 664 O O . THR A 1 87 ? 16.296 -3.282 -12.886 1.00 89.44 87 THR A O 1
ATOM 667 N N . GLU A 1 88 ? 18.178 -2.291 -12.189 1.00 92.94 88 GLU A N 1
ATOM 668 C CA . GLU A 1 88 ? 17.676 -1.872 -10.886 1.00 92.94 88 GLU A CA 1
ATOM 669 C C . GLU A 1 88 ? 16.614 -0.782 -11.053 1.00 92.94 88 GLU A C 1
ATOM 671 O O . GLU A 1 88 ? 15.567 -0.843 -10.406 1.00 92.94 88 GLU A O 1
ATOM 676 N N . LEU A 1 89 ? 16.823 0.145 -11.997 1.00 93.38 89 LEU A N 1
ATOM 677 C CA . LEU A 1 89 ? 15.830 1.155 -12.358 1.00 93.38 89 LEU A CA 1
ATOM 678 C C . LEU A 1 89 ? 14.535 0.508 -12.858 1.00 93.38 89 LEU A C 1
ATOM 680 O O . LEU A 1 89 ? 13.461 0.825 -12.354 1.00 93.38 89 LEU A O 1
ATOM 684 N N . ALA A 1 90 ? 14.628 -0.433 -13.799 1.00 90.62 90 ALA A N 1
ATOM 685 C CA . ALA A 1 90 ? 13.485 -1.191 -14.303 1.00 90.62 90 ALA A CA 1
ATOM 686 C C . ALA A 1 90 ? 12.702 -1.880 -13.172 1.00 90.62 90 ALA A C 1
ATOM 688 O O . ALA A 1 90 ? 11.473 -1.802 -13.112 1.00 90.62 90 ALA A O 1
ATOM 689 N N . THR A 1 91 ? 13.420 -2.505 -12.235 1.00 87.56 91 THR A N 1
ATOM 690 C CA . THR A 1 91 ? 12.828 -3.195 -11.080 1.00 87.56 91 THR A CA 1
ATOM 691 C C . THR A 1 91 ? 12.088 -2.224 -10.158 1.00 87.56 91 THR A C 1
ATOM 693 O O . THR A 1 91 ? 10.954 -2.497 -9.748 1.00 87.56 91 THR A O 1
ATOM 696 N N . LEU A 1 92 ? 12.699 -1.072 -9.864 1.00 92.44 92 LEU A N 1
ATOM 697 C CA . LEU A 1 92 ? 12.094 -0.018 -9.056 1.00 92.44 92 LEU A CA 1
ATOM 698 C C . LEU A 1 92 ? 10.831 0.539 -9.727 1.00 92.44 92 LEU A C 1
ATOM 700 O O . LEU A 1 92 ? 9.789 0.624 -9.078 1.00 92.44 92 LEU A O 1
ATOM 704 N N . LEU A 1 93 ? 10.899 0.876 -11.020 1.00 93.25 93 LEU A N 1
ATOM 705 C CA . LEU A 1 93 ? 9.772 1.431 -11.777 1.00 93.25 93 LEU A CA 1
ATOM 706 C C . LEU A 1 93 ? 8.605 0.446 -11.856 1.00 93.25 93 LEU A C 1
ATOM 708 O O . LEU A 1 93 ? 7.469 0.821 -11.571 1.00 93.25 93 LEU A O 1
ATOM 712 N N . LEU A 1 94 ? 8.878 -0.829 -12.141 1.00 88.19 94 LEU A N 1
ATOM 713 C CA . LEU A 1 94 ? 7.847 -1.864 -12.182 1.00 88.19 94 LEU A CA 1
ATOM 714 C C . LEU A 1 94 ? 7.121 -1.990 -10.837 1.00 88.19 94 LEU A C 1
ATOM 716 O O . LEU A 1 94 ? 5.885 -2.087 -10.791 1.00 88.19 94 LEU A O 1
ATOM 720 N N . ARG A 1 95 ? 7.875 -1.997 -9.730 1.00 86.94 95 ARG A N 1
ATOM 721 C CA . ARG A 1 95 ? 7.299 -2.075 -8.384 1.00 86.94 95 ARG A CA 1
ATOM 722 C C . ARG A 1 95 ? 6.523 -0.809 -8.042 1.00 86.94 95 ARG A C 1
ATOM 724 O O . ARG A 1 95 ? 5.403 -0.933 -7.551 1.00 86.94 95 ARG A O 1
ATOM 731 N N . ALA A 1 96 ? 7.061 0.369 -8.354 1.00 88.88 96 ALA A N 1
ATOM 732 C CA . ALA A 1 96 ? 6.390 1.649 -8.155 1.00 88.88 96 ALA A CA 1
ATOM 733 C C . ALA A 1 96 ? 5.067 1.706 -8.916 1.00 88.88 96 ALA A C 1
ATOM 735 O O . ALA A 1 96 ? 4.041 1.947 -8.301 1.00 88.88 96 ALA A O 1
ATOM 736 N N . ALA A 1 97 ? 5.046 1.367 -10.204 1.00 84.00 97 ALA A N 1
ATOM 737 C CA . ALA A 1 97 ? 3.820 1.345 -10.995 1.00 84.00 97 ALA A CA 1
ATOM 738 C C . ALA A 1 97 ? 2.802 0.323 -10.460 1.00 84.00 97 ALA A C 1
ATOM 740 O O . ALA A 1 97 ? 1.597 0.574 -10.455 1.00 84.00 97 ALA A O 1
ATOM 741 N N . SER A 1 98 ? 3.269 -0.836 -9.985 1.00 81.31 98 SER A N 1
ATOM 742 C CA . SER A 1 98 ? 2.399 -1.846 -9.370 1.00 81.31 98 SER A CA 1
ATOM 743 C C . SER A 1 98 ? 1.763 -1.328 -8.085 1.00 81.31 98 SER A C 1
ATOM 745 O O . SER A 1 98 ? 0.546 -1.408 -7.949 1.00 81.31 98 SER A O 1
ATOM 747 N N . LEU A 1 99 ? 2.557 -0.729 -7.198 1.00 79.81 99 LEU A N 1
ATOM 748 C CA . LEU A 1 99 ? 2.078 -0.097 -5.974 1.00 79.81 99 LEU A CA 1
ATOM 749 C C . LEU A 1 99 ? 1.172 1.102 -6.278 1.00 79.81 99 LEU A C 1
ATOM 751 O O . LEU A 1 99 ? 0.099 1.197 -5.713 1.00 79.81 99 LEU A O 1
ATOM 755 N N . SER A 1 100 ? 1.505 1.972 -7.226 1.00 82.62 100 SER A N 1
ATOM 756 C CA . SER A 1 100 ? 0.683 3.134 -7.590 1.00 82.62 100 SER A CA 1
ATOM 757 C C . SER A 1 100 ? -0.682 2.770 -8.177 1.00 82.62 100 SER A C 1
ATOM 759 O O . SER A 1 100 ? -1.623 3.551 -8.047 1.00 82.62 100 SER A O 1
ATOM 761 N N . ARG A 1 101 ? -0.810 1.601 -8.820 1.00 75.75 101 ARG A N 1
ATOM 762 C CA . ARG A 1 101 ? -2.110 1.062 -9.264 1.00 75.75 101 ARG A CA 1
ATOM 763 C C . ARG A 1 101 ? -2.892 0.396 -8.136 1.00 75.75 101 ARG A C 1
ATOM 765 O O . ARG A 1 101 ? -4.114 0.337 -8.204 1.00 75.75 101 ARG A O 1
ATOM 772 N N . ALA A 1 102 ? -2.183 -0.175 -7.169 1.00 69.25 102 ALA A N 1
ATOM 773 C CA . ALA A 1 102 ? -2.740 -1.110 -6.207 1.00 69.25 102 ALA A CA 1
ATOM 774 C C . ALA A 1 102 ? -3.010 -0.483 -4.831 1.00 69.25 102 ALA A C 1
ATOM 776 O O . ALA A 1 102 ? -3.972 -0.860 -4.169 1.00 69.25 102 ALA A O 1
ATOM 777 N N . LEU A 1 103 ? -2.197 0.492 -4.427 1.00 66.75 103 LEU A N 1
ATOM 778 C CA . LEU A 1 103 ? -2.405 1.319 -3.248 1.00 66.75 103 LEU A CA 1
ATOM 779 C C . LEU A 1 103 ? -3.651 2.177 -3.499 1.00 66.75 103 LEU A C 1
ATOM 781 O O . LEU A 1 103 ? -3.646 3.033 -4.393 1.00 66.75 103 LEU A O 1
ATOM 785 N N . PRO A 1 104 ? -4.745 1.963 -2.753 1.00 58.00 104 PRO A N 1
ATOM 786 C CA . PRO A 1 104 ? -5.968 2.702 -2.985 1.00 58.00 104 PRO A CA 1
ATOM 787 C C . PRO A 1 104 ? -5.776 4.151 -2.538 1.00 58.00 104 PRO A C 1
ATOM 789 O O . PRO A 1 104 ? -5.597 4.415 -1.355 1.00 58.00 104 PRO A O 1
ATOM 792 N N . ASN A 1 105 ? -5.935 5.114 -3.449 1.00 58.72 105 ASN A N 1
ATOM 793 C CA . ASN A 1 105 ? -6.182 6.501 -3.037 1.00 58.72 105 ASN A CA 1
ATOM 794 C C . ASN A 1 105 ? -7.684 6.787 -2.831 1.00 58.72 105 ASN A C 1
ATOM 796 O O . ASN A 1 105 ? -8.082 7.937 -2.743 1.00 58.72 105 ASN A O 1
ATOM 800 N N . GLN A 1 106 ? -8.538 5.756 -2.780 1.00 63.78 106 GLN A N 1
ATOM 801 C CA . GLN A 1 106 ? -9.950 5.902 -2.394 1.00 63.78 106 GLN A CA 1
ATOM 802 C C . GLN A 1 106 ? -10.162 5.598 -0.911 1.00 63.78 106 GLN A C 1
ATOM 804 O O . GLN A 1 106 ? -10.792 6.388 -0.222 1.00 63.78 106 GLN A O 1
ATOM 809 N N . VAL A 1 107 ? -9.594 4.500 -0.399 1.00 69.19 107 VAL A N 1
ATOM 810 C CA . VAL A 1 107 ? -9.736 4.120 1.017 1.00 69.19 107 VAL A CA 1
ATOM 811 C C . VAL A 1 107 ? -9.059 5.156 1.912 1.00 69.19 107 VAL A C 1
ATOM 813 O O . VAL A 1 107 ? -9.704 5.657 2.827 1.00 69.19 107 VAL A O 1
ATOM 816 N N . ALA A 1 108 ? -7.820 5.548 1.588 1.00 71.00 108 ALA A N 1
ATOM 817 C CA . ALA A 1 108 ? -7.078 6.575 2.322 1.00 71.00 108 ALA A CA 1
ATOM 818 C C . ALA A 1 108 ? -7.791 7.940 2.316 1.00 71.00 108 ALA A C 1
ATOM 820 O O . ALA A 1 108 ? -7.992 8.516 3.378 1.00 71.00 108 ALA A O 1
ATOM 821 N N . ARG A 1 109 ? -8.272 8.409 1.154 1.00 73.44 109 ARG A N 1
ATOM 822 C CA . ARG A 1 109 ? -9.060 9.654 1.071 1.00 73.44 109 ARG A CA 1
ATOM 823 C C . ARG A 1 109 ? -10.357 9.566 1.862 1.00 73.44 109 ARG A C 1
ATOM 825 O O . ARG A 1 109 ? -10.620 10.418 2.690 1.00 73.44 109 ARG A O 1
ATOM 832 N N . SER A 1 110 ? -11.119 8.484 1.692 1.00 79.56 110 SER A N 1
ATOM 833 C CA . SER A 1 110 ? -12.367 8.290 2.440 1.00 79.56 110 SER A CA 1
ATOM 834 C C . SER A 1 110 ? -12.152 8.179 3.953 1.00 79.56 110 SER A C 1
ATOM 836 O O . SER A 1 110 ? -13.074 8.436 4.722 1.00 79.56 110 SER A O 1
ATOM 838 N N . TYR A 1 111 ? -10.960 7.755 4.381 1.00 84.00 111 TYR A N 1
ATOM 839 C CA . TYR A 1 111 ? -10.548 7.763 5.776 1.00 84.00 111 TYR A CA 1
ATOM 840 C C . TYR A 1 111 ? -10.242 9.188 6.246 1.00 84.00 111 TYR A C 1
ATOM 842 O O . TYR A 1 111 ? -10.790 9.597 7.263 1.00 84.00 111 TYR A O 1
ATOM 850 N N . GLU A 1 112 ? -9.425 9.946 5.509 1.00 83.31 112 GLU A N 1
ATOM 851 C CA . GLU A 1 112 ? -9.099 11.341 5.838 1.00 83.31 112 GLU A CA 1
ATOM 852 C C . GLU A 1 112 ? -10.351 12.225 5.882 1.00 83.31 112 GLU A C 1
ATOM 854 O O . GLU A 1 112 ? -10.527 12.971 6.843 1.00 83.31 112 GLU A O 1
ATOM 859 N N . ASP A 1 113 ? -11.253 12.073 4.908 1.00 84.31 113 ASP A N 1
ATOM 860 C CA . ASP A 1 113 ? -12.529 12.789 4.848 1.00 84.31 113 ASP A CA 1
ATOM 861 C C . ASP A 1 113 ? -13.404 12.467 6.072 1.00 84.31 113 ASP A C 1
ATOM 863 O O . ASP A 1 113 ? -13.871 13.373 6.760 1.00 84.31 113 ASP A O 1
ATOM 867 N N . ALA A 1 114 ? -13.576 11.178 6.397 1.00 86.00 114 ALA A N 1
ATOM 868 C CA . ALA A 1 114 ? -14.391 10.746 7.535 1.00 86.00 114 ALA A CA 1
ATOM 869 C C . ALA A 1 114 ? -13.792 11.169 8.887 1.00 86.00 114 ALA A C 1
ATOM 871 O O . ALA A 1 114 ? -14.523 11.557 9.798 1.00 86.00 114 ALA A O 1
ATOM 872 N N . VAL A 1 115 ? -12.463 11.113 9.028 1.00 87.06 115 VAL A N 1
ATOM 873 C CA . VAL A 1 115 ? -11.764 11.619 10.218 1.00 87.06 115 VAL A CA 1
ATOM 874 C C . VAL A 1 115 ? -11.952 13.130 10.334 1.00 87.06 115 VAL A C 1
ATOM 876 O O . VAL A 1 115 ? -12.262 13.616 11.418 1.00 87.06 115 VAL A O 1
ATOM 879 N N . GLY A 1 116 ? -11.784 13.871 9.237 1.00 85.88 116 GLY A N 1
ATOM 880 C CA . GLY A 1 116 ? -11.938 15.323 9.213 1.00 85.88 116 GLY A CA 1
ATOM 881 C C . GLY A 1 116 ? -13.348 15.774 9.595 1.00 85.88 116 GLY A C 1
ATOM 882 O O . GLY A 1 116 ? -13.491 16.681 10.412 1.00 85.88 116 GLY A O 1
ATOM 883 N N . GLU A 1 117 ? -14.378 15.114 9.060 1.00 89.44 117 GLU A N 1
ATOM 884 C CA . GLU A 1 117 ? -15.782 15.396 9.378 1.00 89.44 117 GLU A CA 1
ATOM 885 C C . GLU A 1 117 ? -16.086 15.189 10.869 1.00 89.44 117 GLU A C 1
ATOM 887 O O . GLU A 1 117 ? -16.683 16.053 11.512 1.00 89.44 117 GLU A O 1
ATOM 892 N N . GLU A 1 118 ? -15.629 14.076 11.448 1.00 88.69 118 GLU A N 1
ATOM 893 C CA . GLU A 1 118 ? -15.903 13.768 12.851 1.00 88.69 118 GLU A CA 1
ATOM 894 C C . GLU A 1 118 ? -15.109 14.656 13.812 1.00 88.69 118 GLU A C 1
ATOM 896 O O . GLU A 1 118 ? -15.665 15.150 14.791 1.00 88.69 118 GLU A O 1
ATOM 901 N N . LEU A 1 119 ? -13.833 14.924 13.518 1.00 87.94 119 LEU A N 1
ATOM 902 C CA . LEU A 1 119 ? -13.025 15.840 14.325 1.00 87.94 119 LEU A CA 1
ATOM 903 C C . LEU A 1 119 ? -13.556 17.279 14.269 1.00 87.94 119 LEU A C 1
ATOM 905 O O . LEU A 1 119 ? -13.485 17.979 15.275 1.00 87.94 119 LEU A O 1
ATOM 909 N N . ALA A 1 120 ? -14.130 17.715 13.142 1.00 87.94 120 ALA A N 1
ATOM 910 C CA . ALA A 1 120 ? -14.753 19.035 13.025 1.00 87.94 120 ALA A CA 1
ATOM 911 C C . ALA A 1 120 ? -16.018 19.187 13.890 1.00 87.94 120 ALA A C 1
ATOM 913 O O . ALA A 1 120 ? -16.371 20.304 14.270 1.00 87.94 120 ALA A O 1
ATOM 914 N N . ALA A 1 121 ? -16.693 18.081 14.214 1.00 87.25 121 ALA A N 1
ATOM 915 C CA . ALA A 1 121 ? -17.858 18.069 15.096 1.00 87.25 121 ALA A CA 1
ATOM 916 C C . ALA A 1 121 ? -17.489 18.052 16.593 1.00 87.25 121 ALA A C 1
ATOM 918 O O . ALA A 1 121 ? -18.360 18.259 17.443 1.00 87.25 121 ALA A O 1
ATOM 919 N N . LEU A 1 122 ? -16.220 17.802 16.931 1.00 85.38 122 LEU A N 1
ATOM 920 C CA . LEU A 1 122 ? -15.741 17.763 18.309 1.00 85.38 122 LEU A CA 1
ATOM 921 C C . LEU A 1 122 ? -15.223 19.133 18.784 1.00 85.38 122 LEU A C 1
ATOM 923 O O . LEU A 1 122 ? -14.800 19.966 17.980 1.00 85.38 122 LEU A O 1
ATOM 927 N N . PRO A 1 123 ? -15.211 19.390 20.107 1.00 85.94 123 PRO A N 1
ATOM 928 C CA . PRO A 1 123 ? -14.602 20.597 20.657 1.00 85.94 123 PRO A CA 1
ATOM 929 C C . PRO A 1 123 ? -13.112 20.696 20.278 1.00 85.94 123 PRO A C 1
ATOM 931 O O . PRO A 1 123 ? -12.412 19.684 20.368 1.00 85.94 123 PRO A O 1
ATOM 934 N N . PRO A 1 124 ? -12.572 21.889 19.959 1.00 78.81 124 PRO A N 1
ATOM 935 C CA . PRO A 1 124 ? -11.172 22.058 19.540 1.00 78.81 124 PRO A CA 1
ATOM 936 C C . PRO A 1 124 ? -10.146 21.518 20.545 1.00 78.81 124 PRO A C 1
ATOM 938 O O . PRO A 1 124 ? -9.058 21.096 20.169 1.00 78.81 124 PRO A O 1
ATOM 941 N N . GLU A 1 125 ? -10.512 21.492 21.826 1.00 81.19 125 GLU A N 1
ATOM 942 C CA . GLU A 1 125 ? -9.699 20.978 22.934 1.00 81.19 125 GLU A CA 1
ATOM 943 C C . GLU A 1 125 ? -9.465 19.458 22.870 1.00 81.19 125 GLU A C 1
ATOM 945 O O . GLU A 1 125 ? -8.605 18.934 23.571 1.00 81.19 125 GLU A O 1
ATOM 950 N N . THR A 1 126 ? -10.221 18.738 22.034 1.00 75.62 126 THR A N 1
ATOM 951 C CA . THR A 1 126 ? -10.066 17.289 21.825 1.00 75.62 126 THR A CA 1
ATOM 952 C C . THR A 1 126 ? -9.035 16.933 20.751 1.00 75.62 126 THR A C 1
ATOM 954 O O . THR A 1 126 ? -8.647 15.766 20.644 1.00 75.62 126 THR A O 1
ATOM 957 N N . LEU A 1 127 ? -8.537 17.915 19.996 1.00 72.06 127 LEU A N 1
ATOM 958 C CA . LEU A 1 127 ? -7.444 17.718 19.044 1.00 72.06 127 LEU A CA 1
ATOM 959 C C . LEU A 1 127 ? -6.148 17.386 19.799 1.00 72.06 127 LEU A C 1
ATOM 961 O O . LEU A 1 127 ? -5.849 17.993 20.823 1.00 72.06 127 LEU A O 1
ATOM 965 N N . HIS A 1 128 ? -5.352 16.456 19.274 1.00 75.69 128 HIS A N 1
ATOM 966 C CA . HIS A 1 128 ? -4.118 15.941 19.885 1.00 75.69 128 HIS A CA 1
ATOM 967 C C . HIS A 1 128 ? -4.330 15.211 21.221 1.00 75.69 128 HIS A C 1
ATOM 969 O O . HIS A 1 128 ? -3.403 15.081 22.021 1.00 75.69 128 HIS A O 1
ATOM 975 N N . THR A 1 129 ? -5.544 14.717 21.474 1.00 86.50 129 THR A N 1
ATOM 976 C CA . THR A 1 129 ? -5.869 13.943 22.680 1.00 86.50 129 THR A CA 1
ATOM 977 C C . THR A 1 129 ? -6.109 12.467 22.363 1.00 86.50 129 THR A C 1
ATOM 979 O O . THR A 1 129 ? -6.246 12.060 21.207 1.00 86.50 129 THR A O 1
ATOM 982 N N . GLU A 1 130 ? -6.236 11.643 23.406 1.00 84.44 130 GLU A N 1
ATOM 983 C CA . GLU A 1 130 ? -6.657 10.242 23.272 1.00 84.44 130 GLU A CA 1
ATOM 984 C C . GLU A 1 130 ? -8.002 10.088 22.543 1.00 84.44 130 GLU A C 1
ATOM 986 O O . GLU A 1 130 ? -8.237 9.063 21.902 1.00 84.44 130 GLU A O 1
ATOM 991 N N . VAL A 1 131 ? -8.868 11.109 22.585 1.00 85.00 131 VAL A N 1
ATOM 992 C CA . VAL A 1 131 ? -10.141 11.116 21.854 1.00 85.00 131 VAL A CA 1
ATOM 993 C C . VAL A 1 131 ? -9.896 11.066 20.347 1.00 85.00 131 VAL A C 1
ATOM 995 O O . VAL A 1 131 ? -10.451 10.199 19.675 1.00 85.00 131 VAL A O 1
ATOM 998 N N . GLU A 1 132 ? -9.004 11.909 19.821 1.00 86.25 132 GLU A N 1
ATOM 999 C CA . GLU A 1 132 ? -8.632 11.881 18.402 1.00 86.25 132 GLU A CA 1
ATOM 1000 C C . GLU A 1 132 ? -8.039 10.519 18.009 1.00 86.25 132 GLU A C 1
ATOM 1002 O O . GLU A 1 132 ? -8.399 9.955 16.971 1.00 86.25 132 GLU A O 1
ATOM 1007 N N . ARG A 1 133 ? -7.173 9.946 18.857 1.00 84.88 133 ARG A N 1
ATOM 1008 C CA . ARG A 1 133 ? -6.569 8.629 18.604 1.00 84.88 133 ARG A CA 1
ATOM 1009 C C . ARG A 1 133 ? -7.629 7.529 18.494 1.00 84.88 133 ARG A C 1
ATOM 1011 O O . ARG A 1 133 ? -7.539 6.686 17.601 1.00 84.88 133 ARG A O 1
ATOM 1018 N N . MET A 1 134 ? -8.641 7.548 19.364 1.00 87.12 134 MET A N 1
ATOM 1019 C CA . MET A 1 134 ? -9.759 6.599 19.321 1.00 87.12 134 MET A CA 1
ATOM 1020 C C . MET A 1 134 ? -10.621 6.769 18.064 1.00 87.12 134 MET A C 1
ATOM 1022 O O . MET A 1 134 ? -10.981 5.766 17.445 1.00 87.12 134 MET A O 1
ATOM 1026 N N . VAL A 1 135 ? -10.914 8.011 17.659 1.00 88.00 135 VAL A N 1
ATOM 1027 C CA . VAL A 1 135 ? -11.673 8.316 16.431 1.00 88.00 135 VAL A CA 1
ATOM 1028 C C . VAL A 1 135 ? -10.941 7.770 15.205 1.00 88.00 135 VAL A C 1
ATOM 1030 O O . VAL A 1 135 ? -11.498 6.959 14.461 1.00 88.00 135 VAL A O 1
ATOM 1033 N N . ARG A 1 136 ? -9.659 8.119 15.048 1.00 86.62 136 ARG A N 1
ATOM 1034 C CA . ARG A 1 136 ? -8.808 7.635 13.949 1.00 86.62 136 ARG A CA 1
ATOM 1035 C C . ARG A 1 136 ? -8.740 6.113 13.904 1.00 86.62 136 ARG A C 1
ATOM 1037 O O . ARG A 1 136 ? -8.943 5.516 12.850 1.00 86.62 136 ARG A O 1
ATOM 1044 N N . GLN A 1 137 ? -8.512 5.463 15.047 1.00 88.19 137 GLN A N 1
ATOM 1045 C CA . GLN A 1 137 ? -8.457 4.003 15.110 1.00 88.19 137 GLN A CA 1
ATOM 1046 C C . GLN A 1 137 ? -9.791 3.362 14.700 1.00 88.19 137 GLN A C 1
ATOM 1048 O O . GLN A 1 137 ? -9.790 2.404 13.928 1.00 88.19 137 GLN A O 1
ATOM 1053 N N . ARG A 1 138 ? -10.926 3.881 15.184 1.00 92.12 138 ARG A N 1
ATOM 1054 C CA . ARG A 1 138 ? -12.256 3.343 14.864 1.00 92.12 138 ARG A CA 1
ATOM 1055 C C . ARG A 1 138 ? -12.571 3.461 13.374 1.00 92.12 138 ARG A C 1
ATOM 1057 O O . ARG A 1 138 ? -12.939 2.462 12.756 1.00 92.12 138 ARG A O 1
ATOM 1064 N N . ILE A 1 139 ? -12.414 4.656 12.806 1.00 90.44 139 ILE A N 1
ATOM 1065 C CA . ILE A 1 139 ? -12.684 4.908 11.384 1.00 90.44 139 ILE A CA 1
ATOM 1066 C C . ILE A 1 139 ? -11.731 4.077 10.528 1.00 90.44 139 ILE A C 1
ATOM 1068 O O . ILE A 1 139 ? -12.157 3.411 9.587 1.00 90.44 139 ILE A O 1
ATOM 1072 N N . GLY A 1 140 ? -10.450 4.053 10.888 1.00 87.81 140 GLY A N 1
ATOM 1073 C CA . GLY A 1 140 ? -9.439 3.327 10.140 1.00 87.81 140 GLY A CA 1
ATOM 1074 C C . GLY A 1 140 ? -9.688 1.814 10.097 1.00 87.81 140 GLY A C 1
ATOM 1075 O O . GLY A 1 140 ? -9.621 1.213 9.027 1.00 87.81 140 GLY A O 1
ATOM 1076 N N . GLN A 1 141 ? -10.067 1.200 11.221 1.00 89.44 141 GLN A N 1
ATOM 1077 C CA . GLN A 1 141 ? -10.433 -0.222 11.277 1.00 89.44 141 GLN A CA 1
ATOM 1078 C C . GLN A 1 141 ? -11.681 -0.538 10.437 1.00 89.44 141 GLN A C 1
ATOM 1080 O O . GLN A 1 141 ? -11.727 -1.555 9.740 1.00 89.44 141 GLN A O 1
ATOM 1085 N N . GLN A 1 142 ? -12.684 0.347 10.453 1.00 91.06 142 GLN A N 1
ATOM 1086 C CA . GLN A 1 142 ? -13.876 0.196 9.619 1.00 91.06 142 GLN A CA 1
ATOM 1087 C C . GLN A 1 142 ? -13.531 0.278 8.124 1.00 91.06 142 GLN A C 1
ATOM 1089 O O . GLN A 1 142 ? -13.917 -0.603 7.354 1.00 91.06 142 GLN A O 1
ATOM 1094 N N . LYS A 1 143 ? -12.758 1.290 7.719 1.00 88.44 143 LYS A N 1
ATOM 1095 C CA . LYS A 1 143 ? -12.334 1.483 6.325 1.00 88.44 143 LYS A CA 1
ATOM 1096 C C . LYS A 1 143 ? -11.460 0.345 5.820 1.00 88.44 143 LYS A C 1
ATOM 1098 O O . LYS A 1 143 ? -11.674 -0.140 4.711 1.00 88.44 143 LYS A O 1
ATOM 1103 N N . PHE A 1 144 ? -10.538 -0.135 6.648 1.00 87.88 144 PHE A N 1
ATOM 1104 C CA . PHE A 1 144 ? -9.738 -1.311 6.331 1.00 87.88 144 PHE A CA 1
ATOM 1105 C C . PHE A 1 144 ? -10.621 -2.541 6.090 1.00 87.88 144 PHE A C 1
ATOM 1107 O O . PHE A 1 144 ? -10.475 -3.224 5.078 1.00 87.88 144 PHE A O 1
ATOM 1114 N N . ARG A 1 145 ? -11.609 -2.792 6.958 1.00 91.50 145 ARG A N 1
ATOM 1115 C CA . ARG A 1 145 ? -12.558 -3.898 6.775 1.00 91.50 145 ARG A CA 1
ATOM 1116 C C . ARG A 1 145 ? -13.342 -3.791 5.463 1.00 91.50 145 ARG A C 1
ATOM 1118 O O . ARG A 1 145 ? -13.470 -4.793 4.760 1.00 91.50 145 ARG A O 1
ATOM 1125 N N . GLU A 1 146 ? -13.872 -2.614 5.140 1.00 87.88 146 GLU A N 1
ATOM 1126 C CA . GLU A 1 146 ? -14.607 -2.360 3.888 1.00 87.88 146 GLU A CA 1
ATOM 1127 C C . GLU A 1 146 ? -13.726 -2.632 2.656 1.00 87.88 146 GLU A C 1
ATOM 1129 O O . GLU A 1 146 ? -14.143 -3.311 1.709 1.00 87.88 146 GLU A O 1
ATOM 1134 N N . ALA A 1 147 ? -12.478 -2.166 2.702 1.00 82.38 147 ALA A N 1
ATOM 1135 C CA . ALA A 1 147 ? -11.493 -2.393 1.654 1.00 82.38 147 ALA A CA 1
ATOM 1136 C C . ALA A 1 147 ? -11.173 -3.887 1.487 1.00 82.38 147 ALA A C 1
ATOM 1138 O O . ALA A 1 147 ? -11.162 -4.395 0.368 1.00 82.38 147 ALA A O 1
ATOM 1139 N N . MET A 1 148 ? -11.008 -4.615 2.593 1.00 83.44 148 MET A N 1
ATOM 1140 C CA . MET A 1 148 ? -10.741 -6.055 2.595 1.00 83.44 148 MET A CA 1
ATOM 1141 C C . MET A 1 148 ? -11.909 -6.881 2.052 1.00 83.44 148 MET A C 1
ATOM 1143 O O . MET A 1 148 ? -11.693 -7.812 1.277 1.00 83.44 148 MET A O 1
ATOM 1147 N N . LEU A 1 149 ? -13.149 -6.530 2.405 1.00 82.88 149 LEU A N 1
ATOM 1148 C CA . LEU A 1 149 ? -14.344 -7.150 1.825 1.00 82.88 149 LEU A CA 1
ATOM 1149 C C . LEU A 1 149 ? -14.400 -6.936 0.312 1.00 82.88 149 LEU A C 1
ATOM 1151 O O . LEU A 1 149 ? -14.681 -7.875 -0.426 1.00 82.88 149 LEU A O 1
ATOM 1155 N N . THR A 1 150 ? -14.086 -5.729 -0.153 1.00 75.50 150 THR A N 1
ATOM 1156 C CA . THR A 1 150 ? -14.062 -5.413 -1.586 1.00 75.50 150 THR A CA 1
ATOM 1157 C C . THR A 1 150 ? -12.968 -6.200 -2.305 1.00 75.50 150 THR A C 1
ATOM 1159 O O . THR A 1 150 ? -13.223 -6.830 -3.329 1.00 75.50 150 THR A O 1
ATOM 1162 N N . TYR A 1 151 ? -11.761 -6.209 -1.739 1.00 74.44 151 TYR A N 1
ATOM 1163 C CA . TYR A 1 151 ? -10.587 -6.847 -2.321 1.00 74.44 151 TYR A CA 1
ATOM 1164 C C . TYR A 1 151 ? -10.744 -8.364 -2.477 1.00 74.44 151 TYR A C 1
ATOM 1166 O O . TYR A 1 151 ? -10.463 -8.915 -3.538 1.00 74.44 151 TYR A O 1
ATOM 1174 N N . TRP A 1 152 ? -11.246 -9.037 -1.440 1.00 76.69 152 TRP A N 1
ATOM 1175 C CA . TRP A 1 152 ? -11.444 -10.489 -1.431 1.00 76.69 152 TRP A CA 1
ATOM 1176 C C . TRP A 1 152 ? -12.811 -10.925 -1.986 1.00 76.69 152 TRP A C 1
ATOM 1178 O O . TRP A 1 152 ? -13.202 -12.082 -1.833 1.00 76.69 152 TRP A O 1
ATOM 1188 N N . GLY A 1 153 ? -13.575 -10.014 -2.602 1.00 74.75 153 GLY A N 1
ATOM 1189 C CA . GLY A 1 153 ? -14.895 -10.322 -3.165 1.00 74.75 153 GLY A CA 1
ATOM 1190 C C . GLY A 1 153 ? -15.913 -10.808 -2.125 1.00 74.75 153 GLY A C 1
ATOM 1191 O O . GLY A 1 153 ? -16.790 -11.608 -2.441 1.00 74.75 153 GLY A O 1
ATOM 1192 N N . GLY A 1 154 ? -15.774 -10.367 -0.873 1.00 78.69 154 GLY A N 1
ATOM 1193 C CA . GLY A 1 154 ? -16.634 -10.744 0.246 1.00 78.69 154 GLY A CA 1
ATOM 1194 C C . GLY A 1 154 ? -16.426 -12.170 0.754 1.00 78.69 154 GLY A C 1
ATOM 1195 O O . GLY A 1 154 ? -17.281 -12.663 1.487 1.00 78.69 154 GLY A O 1
ATOM 1196 N N . ALA A 1 155 ? -15.327 -12.833 0.377 1.00 76.12 155 ALA A N 1
ATOM 1197 C CA . ALA A 1 155 ? -15.057 -14.228 0.706 1.00 76.12 155 ALA A CA 1
ATOM 1198 C C . ALA A 1 155 ? -13.760 -14.414 1.500 1.00 76.12 155 ALA A C 1
ATOM 1200 O O . ALA A 1 155 ? -12.781 -13.698 1.315 1.00 76.12 155 ALA A O 1
ATOM 1201 N N . CYS A 1 156 ? -13.729 -15.414 2.380 1.00 82.81 156 CYS A N 1
ATOM 1202 C CA . CYS A 1 156 ? -12.512 -15.761 3.101 1.00 82.81 156 CYS A CA 1
ATOM 1203 C C . CYS A 1 156 ? -11.386 -16.172 2.138 1.00 82.81 156 CYS A C 1
ATOM 1205 O O . CYS A 1 156 ? -11.575 -17.065 1.314 1.00 82.81 156 CYS A O 1
ATOM 1207 N N . ALA A 1 157 ? -10.193 -15.609 2.331 1.00 81.94 157 ALA A N 1
ATOM 1208 C CA . ALA A 1 157 ? -8.988 -15.892 1.553 1.00 81.94 157 ALA A CA 1
ATOM 1209 C C . ALA A 1 157 ? -8.591 -17.381 1.535 1.00 81.94 157 ALA A C 1
ATOM 1211 O O . ALA A 1 157 ? -8.015 -17.856 0.562 1.00 81.94 157 ALA A O 1
ATOM 1212 N N . VAL A 1 158 ? -8.897 -18.117 2.610 1.00 79.56 158 VAL A N 1
ATOM 1213 C CA . VAL A 1 158 ? -8.497 -19.525 2.782 1.00 79.56 158 VAL A CA 1
ATOM 1214 C C . VAL A 1 158 ? -9.632 -20.486 2.436 1.00 79.56 158 VAL A C 1
ATOM 1216 O O . VAL A 1 158 ? -9.424 -21.467 1.731 1.00 79.56 158 VAL A O 1
ATOM 1219 N N . THR A 1 159 ? -10.837 -20.235 2.953 1.00 79.12 159 THR A N 1
ATOM 1220 C CA . THR A 1 159 ? -11.962 -21.182 2.841 1.00 79.12 159 THR A CA 1
ATOM 1221 C C . THR A 1 159 ? -12.920 -20.853 1.702 1.00 79.12 159 THR A C 1
ATOM 1223 O O . THR A 1 159 ? -13.763 -21.679 1.365 1.00 79.12 159 THR A O 1
ATOM 1226 N N . GLY A 1 160 ? -12.850 -19.642 1.139 1.00 78.12 160 GLY A N 1
ATOM 1227 C CA . GLY A 1 160 ? -13.831 -19.135 0.181 1.00 78.12 160 GLY A CA 1
ATOM 1228 C C . GLY A 1 160 ? -15.209 -18.839 0.786 1.00 78.12 160 GLY A C 1
ATOM 1229 O O . GLY A 1 160 ? -16.132 -18.511 0.045 1.00 78.12 160 GLY A O 1
ATOM 1230 N N . LEU A 1 161 ? -15.382 -18.944 2.113 1.00 81.00 161 LEU A N 1
ATOM 1231 C CA . LEU A 1 161 ? -16.661 -18.668 2.771 1.00 81.00 161 LEU A CA 1
ATOM 1232 C C . LEU A 1 161 ? -17.076 -17.210 2.542 1.00 81.00 161 LEU A C 1
ATOM 1234 O O . LEU A 1 161 ? -16.403 -16.300 3.021 1.00 81.00 161 LEU A O 1
ATOM 1238 N N . ALA A 1 162 ? -18.200 -17.003 1.857 1.00 89.81 162 ALA A N 1
ATOM 1239 C CA . ALA A 1 162 ? -18.718 -15.687 1.484 1.00 89.81 162 ALA A CA 1
ATOM 1240 C C . ALA A 1 162 ? -19.874 -15.233 2.391 1.00 89.81 162 ALA A C 1
ATOM 1242 O O . ALA A 1 162 ? -20.967 -14.922 1.922 1.00 89.81 162 A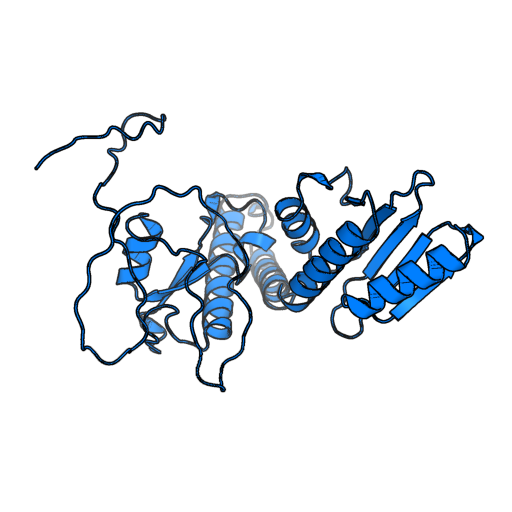LA A O 1
ATOM 1243 N N . LEU A 1 163 ? -19.645 -15.243 3.708 1.00 91.69 163 LEU A N 1
ATOM 1244 C CA . LEU A 1 163 ? -20.602 -14.758 4.707 1.00 91.69 163 LEU A CA 1
ATOM 1245 C C . LEU A 1 163 ? -19.967 -13.603 5.501 1.00 91.69 163 LEU A C 1
ATOM 1247 O O . LEU A 1 163 ? -19.310 -13.861 6.510 1.00 91.69 163 LEU A O 1
ATOM 1251 N N . PRO A 1 164 ? -20.130 -12.338 5.066 1.00 90.44 164 PRO A N 1
ATOM 1252 C CA . PRO A 1 164 ? -19.417 -11.185 5.626 1.00 90.44 164 PRO A CA 1
ATOM 1253 C C . PRO A 1 164 ? -19.475 -11.055 7.155 1.00 90.44 164 PRO A C 1
ATOM 1255 O O . PRO A 1 164 ? -18.482 -10.661 7.771 1.00 90.44 164 PRO A O 1
ATOM 1258 N N . ASP A 1 165 ? -20.593 -11.438 7.777 1.00 93.19 165 ASP A N 1
ATOM 1259 C CA . ASP A 1 165 ? -20.817 -11.333 9.227 1.00 93.19 165 ASP A CA 1
ATOM 1260 C C . ASP A 1 165 ? -19.856 -12.187 10.065 1.00 93.19 165 ASP A C 1
ATOM 1262 O O . ASP A 1 165 ? -19.542 -11.842 11.206 1.00 93.19 165 ASP A O 1
ATOM 1266 N N . VAL A 1 166 ? -19.346 -13.288 9.504 1.00 92.94 166 VAL A N 1
ATOM 1267 C CA . VAL A 1 166 ? -18.387 -14.176 10.187 1.00 92.94 166 VAL A CA 1
ATOM 1268 C C . VAL A 1 166 ? -16.942 -13.947 9.744 1.00 92.94 166 VAL A C 1
ATOM 1270 O O . VAL A 1 166 ? -16.027 -14.595 10.263 1.00 92.94 166 VAL A O 1
ATOM 1273 N N . LEU A 1 167 ? -16.729 -13.032 8.794 1.00 93.38 167 LEU A N 1
ATOM 1274 C CA . LEU A 1 167 ? -15.409 -12.666 8.298 1.00 93.38 167 LEU A CA 1
ATOM 1275 C C . LEU A 1 167 ? -14.791 -11.557 9.146 1.00 93.38 167 LEU A C 1
ATOM 1277 O O . LEU A 1 167 ? -15.475 -10.652 9.629 1.00 93.38 167 LEU A O 1
ATOM 1281 N N . ARG A 1 168 ? -13.474 -11.612 9.298 1.00 94.81 168 ARG A N 1
ATOM 1282 C CA . ARG A 1 168 ? -12.623 -10.675 10.028 1.00 94.81 168 ARG A CA 1
ATOM 1283 C C . ARG A 1 168 ? -11.513 -10.202 9.098 1.00 94.81 168 ARG A C 1
ATOM 1285 O O . ARG A 1 168 ? -10.978 -10.990 8.322 1.00 94.81 168 ARG A O 1
ATOM 1292 N N . ALA A 1 169 ? -11.233 -8.905 9.138 1.00 93.06 169 ALA A N 1
ATOM 1293 C CA . ALA A 1 169 ? -10.112 -8.314 8.424 1.00 93.06 169 ALA A CA 1
ATOM 1294 C C . ALA A 1 169 ? -8.918 -8.339 9.379 1.00 93.06 169 ALA A C 1
ATOM 1296 O O . ALA A 1 169 ? -8.861 -7.523 10.295 1.00 93.06 169 ALA A O 1
ATOM 1297 N N . SER A 1 170 ? -8.039 -9.319 9.198 1.00 90.69 170 SER A N 1
ATOM 1298 C CA . SER A 1 170 ? -6.851 -9.506 10.029 1.00 90.69 170 SER A CA 1
ATOM 1299 C C . SER A 1 170 ? -5.667 -8.797 9.385 1.00 90.69 170 SER A C 1
ATOM 1301 O O . SER A 1 170 ? -5.431 -8.956 8.182 1.00 90.69 170 SER A O 1
ATOM 1303 N N . HIS A 1 171 ? -4.931 -8.012 10.169 1.00 86.19 171 HIS A N 1
ATOM 1304 C CA . HIS A 1 171 ? -3.696 -7.376 9.719 1.00 86.19 171 HIS A CA 1
ATOM 1305 C C . HIS A 1 171 ? -2.534 -8.368 9.762 1.00 86.19 171 HIS A C 1
ATOM 1307 O O . HIS A 1 171 ? -2.306 -9.017 10.778 1.00 86.19 171 HIS A O 1
ATOM 1313 N N . ALA A 1 172 ? -1.747 -8.432 8.689 1.00 83.31 172 ALA A N 1
ATOM 1314 C CA . ALA A 1 172 ? -0.513 -9.215 8.670 1.00 83.31 172 ALA A CA 1
ATOM 1315 C C . ALA A 1 172 ? 0.550 -8.583 9.578 1.00 83.31 172 ALA A C 1
ATOM 1317 O O . ALA A 1 172 ? 1.183 -9.274 10.376 1.00 83.31 172 ALA A O 1
ATOM 1318 N N . LYS A 1 173 ? 0.712 -7.258 9.491 1.00 79.62 173 LYS A N 1
ATOM 1319 C CA . LYS A 1 173 ? 1.470 -6.471 10.460 1.00 79.62 173 LYS A CA 1
ATOM 1320 C C . LYS A 1 173 ? 0.510 -5.750 11.412 1.00 79.62 173 LYS A C 1
ATOM 1322 O O . LYS A 1 173 ? -0.282 -4.934 10.936 1.00 79.62 173 LYS A O 1
ATOM 1327 N N . PRO A 1 174 ? 0.589 -5.972 12.737 1.00 81.75 174 PRO A N 1
ATOM 1328 C CA . PRO A 1 174 ? -0.357 -5.401 13.691 1.00 81.75 174 PRO A CA 1
ATOM 1329 C C . PRO A 1 174 ? -0.526 -3.881 13.562 1.00 81.75 174 PRO A C 1
ATOM 1331 O O . PRO A 1 174 ? 0.443 -3.141 13.377 1.00 81.75 174 PRO A O 1
ATOM 1334 N N . TRP A 1 175 ? -1.757 -3.393 13.752 1.00 81.19 175 TRP A N 1
ATOM 1335 C CA . TRP A 1 175 ? -2.108 -1.965 13.666 1.00 81.19 175 TRP A CA 1
ATOM 1336 C C . TRP A 1 175 ? -1.186 -1.050 14.489 1.00 81.19 175 TRP A C 1
ATOM 1338 O O . TRP A 1 175 ? -0.818 0.042 14.048 1.00 81.19 175 TRP A O 1
ATOM 1348 N N . ALA A 1 176 ? -0.818 -1.500 15.694 1.00 81.56 176 ALA A N 1
ATOM 1349 C CA . ALA A 1 176 ? 0.040 -0.768 16.625 1.00 81.56 176 ALA A CA 1
ATOM 1350 C C . ALA A 1 176 ? 1.503 -0.670 16.155 1.00 81.56 176 ALA A C 1
ATOM 1352 O O . ALA A 1 176 ? 2.201 0.261 16.541 1.00 81.56 176 ALA A O 1
ATOM 1353 N N . GLU A 1 177 ? 1.952 -1.600 15.311 1.00 78.19 177 GLU A N 1
ATOM 1354 C CA . GLU A 1 177 ? 3.312 -1.641 14.762 1.00 78.19 177 GLU A CA 1
ATOM 1355 C C . GLU A 1 177 ? 3.413 -0.937 13.400 1.00 78.19 177 GLU A C 1
ATOM 1357 O O . GLU A 1 177 ? 4.510 -0.717 12.875 1.00 78.19 177 GLU A O 1
ATOM 1362 N N . CYS A 1 178 ? 2.276 -0.582 12.797 1.00 72.44 178 CYS A N 1
ATOM 1363 C CA . CYS A 1 178 ? 2.246 0.180 11.557 1.00 72.44 178 CYS A CA 1
ATOM 1364 C C . CYS A 1 178 ? 2.745 1.613 11.796 1.00 72.44 178 CYS A C 1
ATOM 1366 O O . CYS A 1 178 ? 2.270 2.306 12.700 1.00 72.44 178 CYS A O 1
ATOM 1368 N N . GLY A 1 179 ? 3.686 2.058 10.963 1.00 71.62 179 GLY A N 1
ATOM 1369 C CA . GLY A 1 179 ? 4.345 3.361 11.074 1.00 71.62 179 GLY A CA 1
ATOM 1370 C C . GLY A 1 179 ? 3.535 4.516 10.487 1.00 71.62 179 GLY A C 1
ATOM 1371 O O . GLY A 1 179 ? 3.901 5.672 10.674 1.00 71.62 179 GLY A O 1
ATOM 1372 N N . SER A 1 180 ? 2.446 4.223 9.775 1.00 71.12 180 SER A N 1
ATOM 1373 C CA . SER A 1 180 ? 1.623 5.221 9.091 1.00 71.12 180 SER A CA 1
ATOM 1374 C C . SER A 1 180 ? 0.192 4.721 8.850 1.00 71.12 180 SER A C 1
ATOM 1376 O O . SER A 1 180 ? -0.054 3.518 8.759 1.00 71.12 180 SER A O 1
ATOM 1378 N N . ASP A 1 181 ? -0.767 5.646 8.725 1.00 73.25 181 ASP A N 1
ATOM 1379 C CA . ASP A 1 181 ? -2.173 5.328 8.394 1.00 73.25 181 ASP A CA 1
ATOM 1380 C C . ASP A 1 181 ? -2.301 4.670 7.019 1.00 73.25 181 ASP A C 1
ATOM 1382 O O . ASP A 1 181 ? -3.074 3.741 6.814 1.00 73.25 181 ASP A O 1
ATOM 1386 N N . ALA A 1 182 ? -1.431 5.099 6.119 1.00 68.19 182 ALA A N 1
ATOM 1387 C CA . ALA A 1 182 ? -1.083 4.452 4.877 1.00 68.19 182 ALA A CA 1
ATOM 1388 C C . ALA A 1 182 ? -0.973 2.917 4.960 1.00 68.19 182 ALA A C 1
ATOM 1390 O O . ALA A 1 182 ? -1.672 2.196 4.258 1.00 68.19 182 ALA A O 1
ATOM 1391 N N . GLU A 1 183 ? -0.098 2.432 5.838 1.00 67.00 183 GLU A N 1
ATOM 1392 C CA . GLU A 1 183 ? 0.171 1.007 6.034 1.00 67.00 183 GLU A CA 1
ATOM 1393 C C . GLU A 1 183 ? -0.982 0.294 6.758 1.00 67.00 183 GLU A C 1
ATOM 1395 O O . GLU A 1 183 ? -1.254 -0.884 6.523 1.00 67.00 183 GLU A O 1
ATOM 1400 N N . ARG A 1 184 ? -1.687 1.011 7.638 1.00 77.94 184 ARG A N 1
ATOM 1401 C CA . ARG A 1 184 ? -2.858 0.495 8.367 1.00 77.94 184 ARG A CA 1
ATOM 1402 C C . ARG A 1 184 ? -4.051 0.233 7.451 1.00 77.94 184 ARG A C 1
ATOM 1404 O O . ARG A 1 184 ? -4.857 -0.652 7.734 1.00 77.94 184 ARG A O 1
ATOM 1411 N N . LEU A 1 185 ? -4.163 1.020 6.386 1.00 80.06 185 LEU A N 1
ATOM 1412 C CA . LEU A 1 185 ? -5.243 0.971 5.403 1.00 80.06 185 LEU A CA 1
ATOM 1413 C C . LEU A 1 185 ? -4.854 0.217 4.126 1.00 80.06 185 LEU A C 1
ATOM 1415 O O . LEU A 1 185 ? -5.659 0.143 3.195 1.00 80.06 185 LEU A O 1
ATOM 1419 N N . ASP A 1 186 ? -3.643 -0.339 4.070 1.00 72.06 186 ASP A N 1
ATOM 1420 C CA . ASP A 1 186 ? -3.173 -1.093 2.918 1.00 72.06 186 ASP A CA 1
ATOM 1421 C C . ASP A 1 186 ? -3.838 -2.474 2.864 1.00 72.06 186 ASP A C 1
ATOM 1423 O O . ASP A 1 186 ? -3.615 -3.322 3.727 1.00 72.06 186 ASP A O 1
ATOM 1427 N N . VAL A 1 187 ? -4.617 -2.728 1.811 1.00 72.25 187 VAL A N 1
ATOM 1428 C CA . VAL A 1 187 ? -5.266 -4.025 1.560 1.00 72.25 187 VAL A CA 1
ATOM 1429 C C . VAL A 1 187 ? -4.269 -5.178 1.406 1.00 72.25 187 VAL A C 1
ATOM 1431 O O . VAL A 1 187 ? -4.640 -6.328 1.626 1.00 72.25 187 VAL A O 1
ATOM 1434 N N . PHE A 1 188 ? -3.007 -4.895 1.063 1.00 75.62 188 PHE A N 1
ATOM 1435 C CA . PHE A 1 188 ? -1.944 -5.904 1.010 1.00 75.62 188 PHE A CA 1
ATOM 1436 C C . PHE A 1 188 ? -1.384 -6.265 2.387 1.00 75.62 188 PHE A C 1
ATOM 1438 O O . PHE A 1 188 ? -0.734 -7.300 2.529 1.00 75.62 188 PHE A O 1
ATOM 1445 N N . ASN A 1 189 ? -1.664 -5.457 3.410 1.00 76.94 189 ASN A N 1
ATOM 1446 C CA . ASN A 1 189 ? -1.263 -5.699 4.790 1.00 76.94 189 ASN A CA 1
ATOM 1447 C C . ASN A 1 189 ? -2.313 -6.515 5.570 1.00 76.94 189 ASN A C 1
ATOM 1449 O O . ASN A 1 189 ? -2.423 -6.406 6.792 1.00 76.94 189 ASN A O 1
ATOM 1453 N N . GLY A 1 190 ? -3.104 -7.357 4.903 1.00 84.25 190 GLY A N 1
ATOM 1454 C CA . GLY A 1 190 ? -4.012 -8.238 5.625 1.00 84.25 190 GLY A CA 1
ATOM 1455 C C . GLY A 1 190 ? -4.724 -9.295 4.807 1.00 84.25 190 GLY A C 1
ATOM 1456 O O . GLY A 1 190 ? -4.599 -9.395 3.587 1.00 84.25 190 GLY A O 1
ATOM 1457 N N . PHE A 1 191 ? -5.514 -10.087 5.527 1.00 87.12 191 PHE A N 1
ATOM 1458 C CA . PHE A 1 191 ? -6.320 -11.176 4.989 1.00 87.12 191 PHE A CA 1
ATOM 1459 C C . PHE A 1 191 ? -7.760 -11.082 5.479 1.00 87.12 191 PHE A C 1
ATOM 1461 O O . PHE A 1 191 ? -8.027 -10.720 6.626 1.00 87.12 191 PHE A O 1
ATOM 1468 N N . LEU A 1 192 ? -8.704 -11.439 4.607 1.00 88.06 192 LEU A N 1
ATOM 1469 C CA . LEU A 1 192 ? -10.087 -11.635 5.016 1.00 88.06 192 LEU A CA 1
ATOM 1470 C C . LEU A 1 192 ? -10.254 -13.091 5.457 1.00 88.06 192 LEU A C 1
ATOM 1472 O O . LEU A 1 192 ? -10.215 -14.013 4.641 1.00 88.06 192 LEU A O 1
ATOM 1476 N N . LEU A 1 193 ? -10.398 -13.317 6.757 1.00 91.62 193 LEU A N 1
ATOM 1477 C CA . LEU A 1 193 ? -10.389 -14.644 7.368 1.00 91.62 193 LEU A CA 1
ATOM 1478 C C . LEU A 1 193 ? -11.713 -14.934 8.068 1.00 91.62 193 LEU A C 1
ATOM 1480 O O . LEU A 1 193 ? -12.413 -14.029 8.507 1.00 91.62 193 LEU A O 1
ATOM 1484 N N . THR A 1 194 ? -12.078 -16.206 8.195 1.00 91.94 194 THR A N 1
ATOM 1485 C CA . THR A 1 194 ? -13.147 -16.601 9.119 1.00 91.94 194 THR A CA 1
ATOM 1486 C C . THR A 1 194 ? -12.681 -16.398 10.560 1.00 91.94 194 THR A C 1
ATOM 1488 O O . THR A 1 194 ? -11.493 -16.532 10.845 1.00 91.94 194 THR A O 1
ATOM 1491 N N . ALA A 1 195 ? -13.602 -16.115 11.485 1.00 92.75 195 ALA A N 1
ATOM 1492 C CA . ALA A 1 195 ? -13.266 -15.775 12.876 1.00 92.75 195 ALA A CA 1
ATOM 1493 C C . ALA A 1 195 ? -12.326 -16.775 13.587 1.00 92.75 195 ALA A C 1
ATOM 1495 O O . ALA A 1 195 ? -11.508 -16.387 14.414 1.00 92.75 195 ALA A O 1
ATOM 1496 N N . ASN A 1 196 ? -12.413 -18.065 13.262 1.00 90.00 196 ASN A N 1
ATOM 1497 C CA . ASN A 1 196 ? -11.495 -19.079 13.783 1.00 90.00 196 ASN A CA 1
ATOM 1498 C C . ASN A 1 196 ? -10.077 -18.967 13.196 1.00 90.00 196 ASN A C 1
ATOM 1500 O O . ASN A 1 196 ? -9.112 -19.142 13.930 1.00 90.00 196 ASN A O 1
ATOM 1504 N N . LEU A 1 197 ? -9.939 -18.696 11.895 1.00 87.38 197 LEU A N 1
ATOM 1505 C CA . LEU A 1 197 ? -8.638 -18.544 11.237 1.00 87.38 197 LEU A CA 1
ATOM 1506 C C . LEU A 1 197 ? -7.954 -17.243 11.646 1.00 87.38 197 LEU A C 1
ATOM 1508 O O . LEU A 1 197 ? -6.762 -17.256 11.914 1.00 87.38 197 LEU A O 1
ATOM 1512 N N . ASP A 1 198 ? -8.725 -16.167 11.753 1.00 92.19 198 ASP A N 1
ATOM 1513 C CA . ASP A 1 198 ? -8.310 -14.886 12.326 1.00 92.19 198 ASP A CA 1
ATOM 1514 C C . ASP A 1 198 ? -7.703 -15.074 13.724 1.00 92.19 198 ASP A C 1
ATOM 1516 O O . ASP A 1 198 ? -6.528 -14.791 13.934 1.00 92.19 198 ASP A O 1
ATOM 1520 N N . ALA A 1 199 ? -8.439 -15.708 14.644 1.00 89.00 199 ALA A N 1
ATOM 1521 C CA . ALA A 1 199 ? -7.953 -15.964 16.001 1.00 89.00 199 ALA A CA 1
ATOM 1522 C C . ALA A 1 199 ? -6.683 -16.835 16.058 1.00 89.00 199 ALA A C 1
ATOM 1524 O O . ALA A 1 199 ? -5.876 -16.691 16.980 1.00 89.00 199 ALA A O 1
ATOM 1525 N N . LEU A 1 200 ? -6.514 -17.765 15.112 1.00 84.00 200 LEU A N 1
ATOM 1526 C CA . LEU A 1 200 ? -5.299 -18.571 14.997 1.00 84.00 200 LEU A CA 1
ATOM 1527 C C . LEU A 1 200 ? -4.133 -17.749 14.433 1.00 84.00 200 LEU A C 1
ATOM 1529 O O . LEU A 1 200 ? -3.009 -17.886 14.915 1.00 84.00 200 LEU A O 1
ATOM 1533 N N . PHE A 1 201 ? -4.390 -16.917 13.427 1.00 83.56 201 PHE A N 1
ATOM 1534 C CA . PHE A 1 201 ? -3.380 -16.113 12.747 1.00 83.56 201 PHE A CA 1
ATOM 1535 C C . PHE A 1 201 ? -2.860 -14.985 13.643 1.00 83.56 201 PHE A C 1
ATOM 1537 O O . PHE A 1 201 ? -1.655 -14.897 13.858 1.00 83.56 201 PHE A O 1
ATOM 1544 N N . ASP A 1 202 ? -3.751 -14.224 14.283 1.00 81.25 202 ASP A N 1
ATOM 1545 C CA . ASP A 1 202 ? -3.407 -13.130 15.206 1.00 81.25 202 ASP A CA 1
ATOM 1546 C C . ASP A 1 202 ? -2.579 -13.603 16.414 1.00 81.25 202 ASP A C 1
ATOM 1548 O O . ASP A 1 202 ? -1.819 -12.845 17.014 1.00 81.25 202 ASP A O 1
ATOM 1552 N N . ARG A 1 203 ? -2.724 -14.879 16.795 1.00 81.19 203 ARG A N 1
ATOM 1553 C CA . ARG A 1 203 ? -1.947 -15.516 17.873 1.00 81.19 203 ARG A CA 1
ATOM 1554 C C . ARG A 1 203 ? -0.685 -16.218 17.374 1.00 81.19 203 ARG A C 1
ATOM 1556 O O . ARG A 1 203 ? -0.055 -16.933 18.151 1.00 81.19 203 ARG A O 1
ATOM 1563 N N . PHE A 1 204 ? -0.344 -16.055 16.097 1.00 79.44 204 PHE A N 1
ATOM 1564 C CA . PHE A 1 204 ? 0.781 -16.708 15.427 1.00 79.44 204 PHE A CA 1
ATOM 1565 C C . PHE A 1 204 ? 0.747 -18.248 15.502 1.00 79.44 204 PHE A C 1
ATOM 1567 O O . PHE A 1 204 ? 1.777 -18.915 15.408 1.00 79.44 204 PHE A O 1
ATOM 1574 N N . LEU A 1 205 ? -0.443 -18.839 15.660 1.00 73.75 205 LEU A N 1
ATOM 1575 C CA . LEU A 1 205 ? -0.639 -20.294 15.661 1.00 73.75 205 LEU A CA 1
ATOM 1576 C C . LEU A 1 205 ? -0.664 -20.862 14.234 1.00 73.75 205 LEU A C 1
ATOM 1578 O O . LEU A 1 205 ? -0.367 -22.043 14.037 1.00 73.75 205 LEU A O 1
ATOM 1582 N N . ILE A 1 206 ? -1.003 -20.026 13.249 1.00 77.19 206 ILE A N 1
ATOM 1583 C CA . ILE A 1 206 ? -0.892 -20.301 11.812 1.00 77.19 206 ILE A CA 1
ATOM 1584 C C . ILE A 1 206 ? -0.236 -19.106 11.108 1.00 77.19 206 ILE A C 1
ATOM 1586 O O . ILE A 1 206 ? -0.332 -17.977 11.577 1.00 77.19 206 ILE A O 1
ATOM 1590 N N . SER A 1 207 ? 0.414 -19.356 9.974 1.00 73.56 207 SER A N 1
ATOM 1591 C CA . SER A 1 207 ? 0.956 -18.325 9.082 1.00 73.56 207 SER A CA 1
ATOM 1592 C C . SER A 1 207 ? 0.956 -18.842 7.638 1.00 73.56 207 SER A C 1
ATOM 1594 O O . SER A 1 207 ? 0.724 -20.034 7.408 1.00 73.56 207 SER A O 1
ATOM 1596 N N . PHE A 1 208 ? 1.190 -17.961 6.667 1.00 70.00 208 PHE A N 1
ATOM 1597 C CA . PHE A 1 208 ? 1.140 -18.272 5.238 1.00 70.00 208 PHE A CA 1
ATOM 1598 C C . PHE A 1 208 ? 2.541 -18.209 4.609 1.00 70.00 208 PHE A C 1
ATOM 1600 O O . PHE A 1 208 ? 3.292 -17.267 4.846 1.00 70.00 208 PHE A O 1
ATOM 1607 N N . ASP A 1 209 ? 2.886 -19.218 3.801 1.00 60.91 209 ASP A N 1
ATOM 1608 C CA . ASP A 1 209 ? 4.128 -19.273 3.011 1.00 60.91 209 ASP A CA 1
ATOM 1609 C C . ASP A 1 209 ? 3.861 -18.798 1.571 1.00 60.91 209 ASP A C 1
ATOM 1611 O O . ASP A 1 209 ? 2.811 -19.077 0.990 1.00 60.91 209 ASP A O 1
ATOM 1615 N N . SER A 1 210 ? 4.837 -18.121 0.969 1.00 48.25 210 SER A N 1
ATOM 1616 C CA . SER A 1 210 ? 4.781 -17.568 -0.389 1.00 48.25 210 SER A CA 1
ATOM 1617 C C . SER A 1 210 ? 4.850 -18.632 -1.493 1.00 48.25 210 SER A C 1
ATOM 1619 O O . SER A 1 210 ? 4.548 -18.350 -2.652 1.00 48.25 210 SER A O 1
ATOM 1621 N N . ARG A 1 211 ? 5.212 -19.880 -1.160 1.00 42.09 211 ARG A N 1
ATOM 1622 C CA . ARG A 1 211 ? 5.403 -20.967 -2.142 1.00 42.09 211 ARG A CA 1
ATOM 1623 C C . ARG A 1 211 ? 4.122 -21.604 -2.676 1.00 42.09 211 ARG A C 1
ATOM 1625 O O . ARG A 1 211 ? 4.204 -22.481 -3.536 1.00 42.09 211 ARG A O 1
ATOM 1632 N N . VAL A 1 212 ? 2.946 -21.201 -2.203 1.00 41.69 212 VAL A N 1
ATOM 1633 C CA . VAL A 1 212 ? 1.683 -21.728 -2.729 1.00 41.69 212 VAL A CA 1
ATOM 1634 C C . VAL A 1 212 ? 1.219 -20.839 -3.878 1.00 41.69 212 VAL A C 1
ATOM 1636 O O . VAL A 1 212 ? 0.465 -19.888 -3.688 1.00 41.69 212 VAL A O 1
ATOM 1639 N N . ALA A 1 213 ? 1.659 -21.167 -5.094 1.00 33.81 213 ALA A N 1
ATOM 1640 C CA . ALA A 1 213 ? 0.966 -20.720 -6.294 1.00 33.81 213 ALA A CA 1
ATOM 1641 C C . ALA A 1 213 ? -0.451 -21.314 -6.264 1.00 33.81 213 ALA A C 1
ATOM 1643 O O . ALA A 1 213 ? -0.658 -22.493 -6.554 1.00 33.81 213 ALA A O 1
ATOM 1644 N N . CYS A 1 214 ? -1.427 -20.508 -5.857 1.00 31.31 214 CYS A N 1
ATOM 1645 C CA . CYS A 1 214 ? -2.829 -20.888 -5.927 1.00 31.31 214 CYS A CA 1
ATOM 1646 C C . CYS A 1 214 ? -3.249 -20.869 -7.399 1.00 31.31 214 CYS A C 1
ATOM 1648 O O . CYS A 1 214 ? -3.273 -19.817 -8.036 1.00 31.31 214 CYS A O 1
ATOM 1650 N N . TYR A 1 215 ? -3.544 -22.042 -7.960 1.00 26.98 215 TYR A N 1
ATOM 1651 C CA . TYR A 1 215 ? -4.108 -22.158 -9.301 1.00 26.98 215 TYR A CA 1
ATOM 1652 C C . TYR A 1 215 ? -5.568 -21.685 -9.239 1.00 26.98 215 TYR A C 1
ATOM 1654 O O . TYR A 1 215 ? -6.448 -22.424 -8.800 1.00 26.98 215 TYR A O 1
ATOM 1662 N N . PHE A 1 216 ? -5.832 -20.433 -9.617 1.00 29.77 216 PHE A N 1
ATOM 1663 C CA . PHE A 1 216 ? -7.200 -19.925 -9.717 1.00 29.77 216 PHE A CA 1
ATOM 1664 C C . PHE A 1 216 ? -7.834 -20.404 -11.034 1.00 29.77 216 PHE A C 1
ATOM 1666 O O . PHE A 1 216 ? -7.220 -20.245 -12.094 1.00 29.77 216 PHE A O 1
ATOM 1673 N N . PRO A 1 217 ? -9.064 -20.956 -11.029 1.00 24.81 217 PRO A N 1
ATOM 1674 C CA . PRO A 1 217 ? -9.820 -21.135 -12.264 1.00 24.81 217 PRO A CA 1
ATOM 1675 C C . PRO A 1 217 ? -10.008 -19.763 -12.934 1.00 24.81 217 PRO A C 1
ATOM 1677 O O . PRO A 1 217 ? -10.215 -18.769 -12.240 1.00 24.81 217 PRO A O 1
ATOM 1680 N N . GLN A 1 218 ? -9.924 -19.724 -14.270 1.00 30.25 218 GLN A N 1
ATOM 1681 C CA . GLN A 1 218 ? -9.757 -18.582 -15.205 1.00 30.25 218 GLN A CA 1
ATOM 1682 C C . GLN A 1 218 ? -10.574 -17.284 -14.991 1.00 30.25 218 GLN A C 1
ATOM 1684 O O . GLN A 1 218 ? -10.424 -16.341 -15.761 1.00 30.25 218 GLN A O 1
ATOM 1689 N N . ARG A 1 219 ? -11.423 -17.195 -13.968 1.00 31.66 219 ARG A N 1
ATOM 1690 C CA . ARG A 1 219 ? -12.267 -16.041 -13.643 1.00 31.66 219 ARG A CA 1
ATOM 1691 C C . ARG A 1 219 ? -11.660 -15.076 -12.609 1.00 31.66 219 ARG A C 1
ATOM 1693 O O . ARG A 1 219 ? -12.188 -13.982 -12.460 1.00 31.66 219 ARG A O 1
ATOM 1700 N N . TRP A 1 220 ? -10.565 -15.444 -11.933 1.00 32.81 220 TRP A N 1
ATOM 1701 C CA . TRP A 1 220 ? -9.957 -14.640 -10.854 1.00 32.81 220 TRP A CA 1
ATOM 1702 C C . TRP A 1 220 ? -8.424 -14.555 -10.960 1.00 32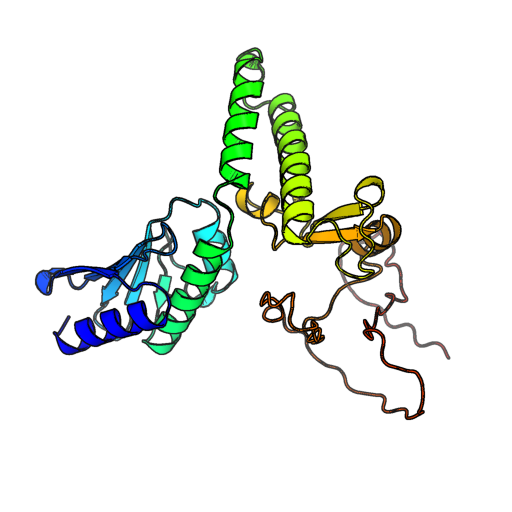.81 220 TRP A C 1
ATOM 1704 O O . TRP A 1 220 ? -7.698 -15.017 -10.086 1.00 32.81 220 TRP A O 1
ATOM 1714 N N . GLN A 1 221 ? -7.908 -13.982 -12.050 1.00 31.91 221 GLN A N 1
ATOM 1715 C CA . GLN A 1 221 ? -6.481 -13.657 -12.164 1.00 31.91 221 GLN A CA 1
ATOM 1716 C C . GLN A 1 221 ? -6.189 -12.317 -11.475 1.00 31.91 221 GLN A C 1
ATOM 1718 O O . GLN A 1 221 ? -6.355 -11.261 -12.080 1.00 31.91 221 GLN A O 1
ATOM 1723 N N . LEU A 1 222 ? -5.728 -12.357 -10.223 1.00 30.78 222 LEU A N 1
ATOM 1724 C CA . LEU A 1 222 ? -5.011 -11.244 -9.589 1.00 30.78 222 LEU A CA 1
ATOM 1725 C C . LEU A 1 222 ? -3.625 -11.736 -9.113 1.00 30.78 222 LEU A C 1
ATOM 1727 O O . LEU A 1 222 ? -3.529 -12.858 -8.612 1.00 30.78 222 LEU A O 1
ATOM 1731 N N . PRO A 1 223 ? -2.533 -10.963 -9.293 1.00 32.22 223 PRO A N 1
ATOM 1732 C CA . PRO A 1 223 ? -1.164 -11.456 -9.125 1.00 32.22 223 PRO A CA 1
ATOM 1733 C C . PRO A 1 223 ? -0.603 -11.086 -7.743 1.00 32.22 223 PRO A C 1
ATOM 1735 O O . PRO A 1 223 ? -0.321 -9.915 -7.508 1.00 32.22 223 PRO A O 1
ATOM 1738 N N . ILE A 1 224 ? -0.444 -12.035 -6.806 1.00 37.66 224 ILE A N 1
ATOM 1739 C CA . ILE A 1 224 ? 0.045 -11.695 -5.441 1.00 37.66 224 ILE A CA 1
ATOM 1740 C C . ILE A 1 224 ? 1.126 -12.639 -4.875 1.00 37.66 224 ILE A C 1
ATOM 1742 O O . ILE A 1 224 ? 1.744 -12.313 -3.871 1.00 37.66 224 ILE A O 1
ATOM 1746 N N . CYS A 1 225 ? 1.485 -13.763 -5.498 1.00 31.14 225 CYS A N 1
ATOM 1747 C CA . CYS A 1 225 ? 2.427 -14.711 -4.860 1.00 31.14 225 CYS A CA 1
ATOM 1748 C C . CYS A 1 225 ? 3.916 -14.279 -4.806 1.00 31.14 225 CYS A C 1
ATOM 1750 O O . CYS A 1 225 ? 4.776 -15.116 -4.560 1.00 31.14 225 CYS A O 1
ATOM 1752 N N . ALA A 1 226 ? 4.264 -13.008 -5.018 1.00 26.61 226 ALA A N 1
ATOM 1753 C CA . ALA A 1 226 ? 5.656 -12.563 -5.099 1.00 26.61 226 ALA A CA 1
ATOM 1754 C C . ALA A 1 226 ? 6.038 -11.562 -4.002 1.00 26.61 226 ALA A C 1
ATOM 1756 O O . ALA A 1 226 ? 6.370 -10.427 -4.311 1.00 26.61 226 ALA A O 1
ATOM 1757 N N . CYS A 1 227 ? 6.034 -11.973 -2.735 1.00 26.20 227 CYS A N 1
ATOM 1758 C CA . CYS A 1 227 ? 6.900 -11.374 -1.717 1.00 26.20 227 CYS A CA 1
ATOM 1759 C C . CYS A 1 227 ? 7.155 -12.408 -0.606 1.00 26.20 227 CYS A C 1
ATOM 1761 O O . CYS A 1 227 ? 6.283 -13.216 -0.302 1.00 26.20 227 CYS A O 1
ATOM 1763 N N . TRP A 1 228 ? 8.330 -12.315 0.021 1.00 33.41 228 TRP A N 1
ATOM 1764 C CA . TRP A 1 228 ? 8.753 -12.971 1.272 1.00 33.41 228 TRP A CA 1
ATOM 1765 C C . TRP A 1 228 ? 9.422 -14.359 1.139 1.00 33.41 228 TRP A C 1
ATOM 1767 O O . TRP A 1 228 ? 8.796 -15.371 0.831 1.00 33.41 228 TRP A O 1
ATOM 1777 N N . ALA A 1 229 ? 10.739 -14.384 1.395 1.00 27.11 229 ALA A N 1
ATOM 1778 C CA . ALA A 1 229 ? 11.627 -15.551 1.388 1.00 27.11 229 ALA A CA 1
ATOM 1779 C C . ALA A 1 229 ? 12.007 -15.990 2.820 1.00 27.11 229 ALA A C 1
ATOM 1781 O O . ALA A 1 229 ? 12.163 -15.153 3.705 1.00 27.11 229 ALA A O 1
ATOM 1782 N N . PHE A 1 230 ? 12.217 -17.300 3.016 1.00 34.97 230 PHE A N 1
ATOM 1783 C CA . PHE A 1 230 ? 12.667 -17.949 4.262 1.00 34.97 230 PHE A CA 1
ATOM 1784 C C . PHE A 1 230 ? 13.856 -18.889 3.979 1.00 34.97 230 PHE A C 1
ATOM 1786 O O . PHE A 1 230 ? 13.937 -19.471 2.892 1.00 34.97 230 PHE A O 1
ATOM 1793 N N . HIS A 1 231 ? 14.738 -19.107 4.962 1.00 24.08 231 HIS A N 1
ATOM 1794 C CA . HIS A 1 231 ? 15.776 -20.151 4.912 1.00 24.08 231 HIS A CA 1
ATOM 1795 C C . HIS A 1 231 ? 15.174 -21.559 5.102 1.00 24.08 231 HIS A C 1
ATOM 1797 O O . HIS A 1 231 ? 14.258 -21.766 5.893 1.00 24.08 231 HIS A O 1
ATOM 1803 N N . ARG A 1 232 ? 15.675 -22.539 4.342 1.00 28.25 232 ARG A N 1
ATOM 1804 C CA . ARG A 1 232 ? 15.189 -23.930 4.279 1.00 28.25 232 ARG A CA 1
ATOM 1805 C C . ARG A 1 232 ? 15.911 -24.791 5.324 1.00 28.25 232 ARG A C 1
ATOM 1807 O O . ARG A 1 232 ? 17.121 -24.657 5.449 1.00 28.25 232 ARG A O 1
ATOM 1814 N N . ASN A 1 233 ? 15.222 -25.750 5.945 1.00 23.05 233 ASN A N 1
ATOM 1815 C CA . ASN A 1 233 ? 15.869 -27.015 6.296 1.00 23.05 233 ASN A CA 1
ATOM 1816 C C . ASN A 1 233 ? 15.068 -28.167 5.681 1.00 23.05 233 ASN A C 1
ATOM 1818 O O . ASN A 1 233 ? 13.840 -28.217 5.786 1.00 23.05 233 ASN A O 1
ATOM 1822 N N . SER A 1 234 ? 15.776 -28.987 4.915 1.00 33.16 234 SER A N 1
ATOM 1823 C CA . SER A 1 234 ? 15.299 -30.182 4.229 1.00 33.16 234 SER A CA 1
ATOM 1824 C C . SER A 1 234 ? 14.975 -31.276 5.237 1.00 33.16 234 SER A C 1
ATOM 1826 O O . SER A 1 234 ? 15.699 -31.414 6.213 1.00 33.16 234 SER A O 1
ATOM 1828 N N . ASP A 1 235 ? 13.881 -32.002 4.996 1.00 27.47 235 ASP A N 1
ATOM 1829 C CA . ASP A 1 235 ? 13.756 -33.465 5.114 1.00 27.47 235 ASP A CA 1
ATOM 1830 C C . ASP A 1 235 ? 12.290 -33.836 5.364 1.00 27.47 235 ASP A C 1
ATOM 1832 O O . ASP A 1 235 ? 11.725 -33.531 6.409 1.00 27.47 235 ASP A O 1
ATOM 1836 N N . TYR A 1 236 ? 11.651 -34.414 4.343 1.00 27.91 236 TYR A N 1
ATOM 1837 C CA . TYR A 1 236 ? 10.911 -35.684 4.403 1.00 27.91 236 TYR A CA 1
ATOM 1838 C C . TYR A 1 236 ? 10.086 -35.863 3.123 1.00 27.91 236 TYR A C 1
ATOM 1840 O O . TYR A 1 236 ? 9.118 -35.147 2.864 1.00 27.91 236 TYR A O 1
ATOM 1848 N N . ALA A 1 237 ? 10.490 -36.851 2.325 1.00 33.53 237 ALA A N 1
ATOM 1849 C CA . ALA A 1 237 ? 9.708 -37.426 1.244 1.00 33.53 237 ALA A CA 1
ATOM 1850 C C . ALA A 1 237 ? 8.863 -38.577 1.814 1.00 33.53 237 ALA A C 1
ATOM 1852 O O . ALA A 1 237 ? 9.389 -39.448 2.502 1.00 33.53 237 ALA A O 1
ATOM 1853 N N . GLY A 1 238 ? 7.562 -38.586 1.526 1.00 26.05 238 GLY A N 1
ATOM 1854 C CA . GLY A 1 238 ? 6.650 -39.653 1.932 1.00 26.05 238 GLY A CA 1
ATOM 1855 C C . GLY A 1 238 ? 5.448 -39.718 0.997 1.00 26.05 238 GLY A C 1
ATOM 1856 O O . GLY A 1 238 ? 4.584 -38.850 1.014 1.00 26.05 238 GLY A O 1
ATOM 1857 N N . SER A 1 239 ? 5.445 -40.735 0.146 1.00 34.31 239 SER A N 1
ATOM 1858 C CA . SER A 1 239 ? 4.463 -41.060 -0.886 1.00 34.31 239 SER A CA 1
ATOM 1859 C C . SER A 1 239 ? 3.193 -41.708 -0.323 1.00 34.31 239 SER A C 1
ATOM 1861 O O . SER A 1 239 ? 3.321 -42.710 0.369 1.00 34.31 239 SER A O 1
ATOM 1863 N N . HIS A 1 240 ? 1.995 -41.247 -0.712 1.00 24.75 240 HIS A N 1
ATOM 1864 C CA . HIS A 1 240 ? 0.810 -42.104 -0.920 1.00 24.75 240 HIS A CA 1
ATOM 1865 C C . HIS A 1 240 ? -0.236 -41.433 -1.844 1.00 24.75 240 HIS A C 1
ATOM 1867 O O . HIS A 1 240 ? -0.342 -40.206 -1.835 1.00 24.75 240 HIS A O 1
ATOM 1873 N N . PRO A 1 241 ? -0.991 -42.203 -2.661 1.00 33.59 241 PRO A N 1
ATOM 1874 C CA . PRO A 1 241 ? -1.838 -41.670 -3.727 1.00 33.59 241 PRO A CA 1
ATOM 1875 C C . PRO A 1 241 ? -3.335 -41.598 -3.361 1.00 33.59 241 PRO A C 1
ATOM 1877 O O . PRO A 1 241 ? -3.824 -42.341 -2.514 1.00 33.59 241 PRO A O 1
ATOM 1880 N N . SER A 1 242 ? -4.065 -40.773 -4.121 1.00 31.75 242 SER A N 1
ATOM 1881 C CA . SER A 1 242 ? -5.535 -40.710 -4.283 1.00 31.75 242 SER A CA 1
ATOM 1882 C C . SER A 1 242 ? -6.373 -39.943 -3.244 1.00 31.75 242 SER A C 1
ATOM 1884 O O . SER A 1 242 ? -7.119 -40.533 -2.475 1.00 31.75 242 SER A O 1
ATOM 1886 N N . ILE A 1 243 ? -6.366 -38.605 -3.334 1.00 25.22 243 ILE A N 1
ATOM 1887 C CA . ILE A 1 243 ? -7.538 -37.755 -3.035 1.00 25.22 243 ILE A CA 1
ATOM 1888 C C . ILE A 1 243 ? -7.584 -36.628 -4.086 1.00 25.22 243 ILE A C 1
ATOM 1890 O O . ILE A 1 243 ? -6.564 -36.014 -4.393 1.00 25.22 243 ILE A O 1
ATOM 1894 N N . ASN A 1 244 ? -8.761 -36.409 -4.676 1.00 23.69 244 ASN A N 1
ATOM 1895 C CA . ASN A 1 244 ? -9.073 -35.364 -5.663 1.00 23.69 244 ASN A CA 1
ATOM 1896 C C . ASN A 1 244 ? -8.646 -33.962 -5.151 1.00 23.69 244 ASN A C 1
ATOM 1898 O O . ASN A 1 244 ? -8.952 -33.649 -3.999 1.00 23.69 244 ASN A O 1
ATOM 1902 N N . PRO A 1 245 ? -7.973 -33.100 -5.942 1.00 29.98 245 PRO A N 1
ATOM 1903 C CA . PRO A 1 245 ? -7.304 -31.919 -5.405 1.00 29.98 245 PRO A CA 1
ATOM 1904 C C . PRO A 1 245 ? -8.271 -30.732 -5.314 1.00 29.98 245 PRO A C 1
ATOM 1906 O O . PRO A 1 245 ? -8.335 -29.888 -6.204 1.00 29.98 245 PRO A O 1
ATOM 1909 N N . ILE A 1 246 ? -9.024 -30.640 -4.219 1.00 25.66 246 ILE A N 1
ATOM 1910 C CA . ILE A 1 246 ? -9.565 -29.353 -3.772 1.00 25.66 246 ILE A CA 1
ATOM 1911 C C . ILE A 1 246 ? -8.413 -28.663 -3.041 1.00 25.66 246 ILE A C 1
ATOM 1913 O O . ILE A 1 246 ? -8.030 -29.115 -1.970 1.00 25.66 246 ILE A O 1
ATOM 1917 N N . CYS A 1 247 ? -7.821 -27.649 -3.682 1.00 26.45 247 CYS A N 1
ATOM 1918 C CA . CYS A 1 247 ? -6.832 -26.699 -3.160 1.00 26.45 247 CYS A CA 1
ATOM 1919 C C . CYS A 1 247 ? -6.132 -27.137 -1.859 1.00 26.45 247 CYS A C 1
ATOM 1921 O O . CYS A 1 247 ? -6.576 -26.800 -0.762 1.00 26.45 247 CYS A O 1
ATOM 1923 N N . ASN A 1 248 ? -5.011 -27.856 -1.982 1.00 25.61 248 ASN A N 1
ATOM 1924 C CA . ASN A 1 248 ? -4.127 -28.142 -0.851 1.00 25.61 248 ASN A CA 1
ATOM 1925 C C . ASN A 1 248 ? -3.475 -26.837 -0.359 1.00 25.61 248 ASN A C 1
ATOM 1927 O O . ASN A 1 248 ? -2.347 -26.509 -0.725 1.00 25.61 248 ASN A O 1
ATOM 1931 N N . PHE A 1 249 ? -4.178 -26.094 0.493 1.00 33.41 249 PHE A N 1
ATOM 1932 C CA . PHE A 1 249 ? -3.545 -25.166 1.417 1.00 33.41 249 PHE A CA 1
ATOM 1933 C C . PHE A 1 249 ? -2.984 -25.989 2.572 1.00 33.41 249 PHE A C 1
ATOM 1935 O O . PHE A 1 249 ? -3.721 -26.458 3.440 1.00 33.41 249 PHE A O 1
ATOM 1942 N N . THR A 1 250 ? -1.671 -26.192 2.592 1.00 30.00 250 THR A N 1
ATOM 1943 C CA . THR A 1 250 ? -1.017 -26.810 3.747 1.00 30.00 250 THR A CA 1
ATOM 1944 C C . THR A 1 250 ? -0.970 -25.790 4.886 1.00 30.00 250 THR A C 1
ATOM 1946 O O . THR A 1 250 ? 0.002 -25.055 5.033 1.00 30.00 250 THR A O 1
ATOM 1949 N N . VAL A 1 251 ? -2.025 -25.734 5.702 1.00 32.72 251 VAL A N 1
ATOM 1950 C CA . VAL A 1 251 ? -2.011 -25.033 6.993 1.00 32.72 251 VAL A CA 1
ATOM 1951 C C . VAL A 1 251 ? -1.100 -25.828 7.933 1.00 32.72 251 VAL A C 1
ATOM 1953 O O . VAL A 1 251 ? -1.506 -26.855 8.478 1.00 32.72 251 VAL A O 1
ATOM 1956 N N . ARG A 1 252 ? 0.156 -25.405 8.119 1.00 30.28 252 ARG A N 1
ATOM 1957 C CA . ARG A 1 252 ? 0.981 -25.944 9.212 1.00 30.28 252 ARG A CA 1
ATOM 1958 C C . ARG A 1 252 ? 0.580 -25.237 10.502 1.00 30.28 252 ARG A C 1
ATOM 1960 O O . ARG A 1 252 ? 0.883 -24.065 10.684 1.00 30.28 252 ARG A O 1
ATOM 1967 N N . ALA A 1 253 ? -0.090 -25.960 11.394 1.00 24.94 253 ALA A N 1
ATOM 1968 C CA . ALA A 1 253 ? -0.265 -25.528 12.775 1.00 24.94 253 ALA A CA 1
ATOM 1969 C C . ALA A 1 253 ? 1.109 -25.449 13.460 1.00 24.94 253 ALA A C 1
ATOM 1971 O O . ALA A 1 253 ? 1.871 -26.421 13.439 1.00 24.94 253 ALA A O 1
ATOM 1972 N N . CYS A 1 254 ? 1.425 -24.304 14.063 1.00 25.41 254 CYS A N 1
ATOM 1973 C CA . CYS A 1 254 ? 2.623 -24.125 14.872 1.00 25.41 254 CYS A CA 1
ATOM 1974 C C . CYS A 1 254 ? 2.489 -24.993 16.137 1.00 25.41 254 CYS A C 1
ATOM 1976 O O . CYS A 1 254 ? 1.697 -24.696 17.031 1.00 25.41 254 CYS A O 1
ATOM 1978 N N . ARG A 1 255 ? 3.212 -26.118 16.206 1.00 23.11 255 ARG A N 1
ATOM 1979 C CA . ARG A 1 255 ? 3.224 -27.009 17.380 1.00 23.11 255 ARG A CA 1
ATOM 1980 C C . ARG A 1 255 ? 4.186 -26.495 18.460 1.00 23.11 255 ARG A C 1
ATOM 1982 O O . ARG A 1 255 ? 5.104 -27.211 18.836 1.00 23.11 255 ARG A O 1
ATOM 1989 N N . SER A 1 256 ? 3.975 -25.280 18.962 1.00 24.69 256 SER A N 1
ATOM 1990 C CA . SER A 1 256 ? 4.457 -24.836 20.283 1.00 24.69 256 SER A CA 1
ATOM 1991 C C . SER A 1 256 ? 4.007 -23.401 20.575 1.00 24.69 256 SER A C 1
ATOM 1993 O O . SER A 1 256 ? 4.202 -22.494 19.774 1.00 24.69 256 SER A O 1
ATOM 1995 N N . ILE A 1 257 ? 3.393 -23.194 21.744 1.00 27.12 257 ILE A N 1
ATOM 1996 C CA . ILE A 1 257 ? 3.060 -21.868 22.285 1.00 27.12 257 ILE A CA 1
ATOM 1997 C C . ILE A 1 257 ? 4.288 -21.387 23.082 1.00 27.12 257 ILE A C 1
ATOM 1999 O O . ILE A 1 257 ? 4.640 -22.065 24.051 1.00 27.12 257 ILE A O 1
ATOM 2003 N N . PRO A 1 258 ? 4.955 -20.266 22.740 1.00 28.20 258 PRO A N 1
ATOM 2004 C CA . PRO A 1 258 ? 6.029 -19.725 23.570 1.00 28.20 258 PRO A CA 1
ATOM 2005 C C . PRO A 1 258 ? 5.445 -19.072 24.830 1.00 28.20 258 PRO A C 1
ATOM 2007 O O . PRO A 1 258 ? 4.481 -18.308 24.758 1.00 28.20 258 PRO A O 1
ATOM 2010 N N . ASN A 1 259 ? 6.023 -19.377 25.994 1.00 29.00 259 ASN A N 1
ATOM 2011 C CA . ASN A 1 259 ? 5.623 -18.787 27.269 1.00 29.00 259 ASN A CA 1
ATOM 2012 C C . ASN A 1 259 ? 6.143 -17.340 27.389 1.00 29.00 259 ASN A C 1
ATOM 2014 O O . ASN A 1 259 ? 7.249 -17.028 26.955 1.00 29.00 259 ASN A O 1
ATOM 2018 N N . ARG A 1 260 ? 5.329 -16.451 27.964 1.00 30.88 260 ARG A N 1
ATOM 2019 C CA . ARG A 1 260 ? 5.416 -14.984 27.820 1.00 30.88 260 ARG A CA 1
ATOM 2020 C C . ARG A 1 260 ? 6.303 -14.284 28.869 1.00 30.88 260 ARG A C 1
ATOM 2022 O O . ARG A 1 260 ? 5.967 -13.170 29.260 1.00 30.88 260 ARG A O 1
ATOM 2029 N N . SER A 1 261 ? 7.369 -14.906 29.376 1.00 33.09 261 SER A N 1
ATOM 2030 C CA . SER A 1 261 ? 8.083 -14.345 30.540 1.00 33.09 261 SER A CA 1
ATOM 2031 C C . SER A 1 261 ? 9.360 -13.563 30.255 1.00 33.09 261 SER A C 1
ATOM 2033 O O . SER A 1 261 ? 9.644 -12.661 31.028 1.00 33.09 261 SER A O 1
ATOM 2035 N N . ASP A 1 262 ? 10.100 -13.797 29.172 1.00 30.02 262 ASP A N 1
ATOM 2036 C CA . ASP A 1 262 ? 11.426 -13.181 29.038 1.00 30.02 262 ASP A CA 1
ATOM 2037 C C . ASP A 1 262 ? 11.654 -12.725 27.598 1.00 30.02 262 ASP A C 1
ATOM 2039 O O . ASP A 1 262 ? 11.595 -13.529 26.673 1.00 30.02 262 ASP A O 1
ATOM 2043 N N . GLY A 1 263 ? 11.856 -11.418 27.403 1.00 32.47 263 GLY A N 1
ATOM 2044 C CA . GLY A 1 263 ? 11.978 -10.732 26.109 1.00 32.47 263 GLY A CA 1
ATOM 2045 C C . GLY A 1 263 ? 13.223 -11.089 25.289 1.00 32.47 263 GLY A C 1
ATOM 2046 O O . GLY A 1 263 ? 13.900 -10.198 24.788 1.00 32.47 263 GLY A O 1
ATOM 2047 N N . ASN A 1 264 ? 13.524 -12.376 25.142 1.00 25.00 264 ASN A N 1
ATOM 2048 C CA . ASN A 1 264 ? 14.588 -12.907 24.310 1.00 25.00 264 ASN A CA 1
ATOM 2049 C C . ASN A 1 264 ? 14.055 -14.117 23.532 1.00 25.00 264 ASN A C 1
ATOM 2051 O O . ASN A 1 264 ? 13.703 -15.145 24.107 1.00 25.00 264 ASN A O 1
ATOM 2055 N N . TRP A 1 265 ? 13.987 -13.993 22.206 1.00 29.30 265 TRP A N 1
ATOM 2056 C CA . TRP A 1 265 ? 13.554 -15.070 21.319 1.00 29.30 265 TRP A CA 1
ATOM 2057 C C . TRP A 1 265 ? 14.674 -16.104 21.162 1.00 29.30 265 TRP A C 1
ATOM 2059 O O . TRP A 1 265 ? 15.469 -16.038 20.227 1.00 29.30 265 TRP A O 1
ATOM 2069 N N . THR A 1 266 ? 14.744 -17.078 22.065 1.00 24.62 266 THR A N 1
ATOM 2070 C CA . THR A 1 266 ? 15.541 -18.295 21.869 1.00 24.62 266 THR A CA 1
ATOM 2071 C C . THR A 1 266 ? 14.606 -19.494 21.754 1.00 24.62 266 THR A C 1
ATOM 2073 O O . THR A 1 266 ? 13.996 -19.946 22.720 1.00 24.62 266 THR A O 1
ATOM 2076 N N . ALA A 1 267 ? 14.463 -20.018 20.534 1.00 28.12 267 ALA A N 1
ATOM 2077 C CA . ALA A 1 267 ? 13.755 -21.269 20.294 1.00 28.12 267 ALA A CA 1
ATOM 2078 C C . ALA A 1 267 ? 14.553 -22.428 20.920 1.00 28.12 267 ALA A C 1
ATOM 2080 O O . ALA A 1 267 ? 15.574 -22.858 20.383 1.00 28.12 267 ALA A O 1
ATOM 2081 N N . ALA A 1 268 ? 14.103 -22.906 22.080 1.00 22.52 268 ALA A N 1
ATOM 2082 C CA . ALA A 1 268 ? 14.614 -24.115 22.710 1.00 22.52 268 ALA A CA 1
ATOM 2083 C C . ALA A 1 268 ? 14.018 -25.350 22.018 1.00 22.52 268 ALA A C 1
ATOM 2085 O O . ALA A 1 268 ? 12.800 -25.511 21.938 1.00 22.52 268 ALA A O 1
ATOM 2086 N N . TRP A 1 269 ? 14.887 -26.230 21.522 1.00 25.97 269 TRP A N 1
ATOM 2087 C CA . TRP A 1 269 ? 14.511 -27.520 20.954 1.00 25.97 269 TRP A CA 1
ATOM 2088 C C . TRP A 1 269 ? 14.375 -28.544 22.081 1.00 25.97 269 TRP A C 1
ATOM 2090 O O . TRP A 1 269 ? 15.362 -28.884 22.729 1.00 25.97 269 TRP A O 1
ATOM 2100 N N . VAL A 1 270 ? 13.166 -29.061 22.301 1.00 21.41 270 VAL A N 1
ATOM 2101 C CA . VAL A 1 270 ? 12.966 -30.305 23.055 1.00 21.41 270 VAL A CA 1
ATOM 2102 C C . VAL A 1 270 ? 12.661 -31.394 22.037 1.00 21.41 270 VAL A C 1
ATOM 2104 O O . VAL A 1 270 ? 11.605 -31.395 21.410 1.00 21.41 270 VAL A O 1
ATOM 2107 N N . LEU A 1 271 ? 13.625 -32.294 21.843 1.00 26.02 271 LEU A N 1
ATOM 2108 C CA . LEU A 1 271 ? 13.423 -33.552 21.136 1.00 26.02 271 LEU A CA 1
ATOM 2109 C C . LEU A 1 271 ? 12.656 -34.494 22.065 1.00 26.02 271 LEU A C 1
ATOM 2111 O O . LEU A 1 271 ? 13.187 -34.906 23.096 1.00 26.02 271 LEU A O 1
ATOM 2115 N N . THR A 1 272 ? 11.439 -34.870 21.691 1.00 23.22 272 THR A N 1
ATOM 2116 C CA . THR A 1 272 ? 10.777 -36.043 22.260 1.00 23.22 272 THR A CA 1
ATOM 2117 C C . THR A 1 272 ? 10.119 -36.872 21.163 1.00 23.22 272 THR A C 1
ATOM 2119 O O . THR A 1 272 ? 9.186 -36.407 20.513 1.00 23.22 272 THR A O 1
ATOM 2122 N N . GLY A 1 273 ? 10.599 -38.119 21.051 1.00 26.55 273 GLY A N 1
ATOM 2123 C CA . GLY A 1 273 ? 9.892 -39.287 20.511 1.00 26.55 273 GLY A CA 1
ATOM 2124 C C . GLY A 1 273 ? 9.983 -39.494 19.015 1.00 26.55 273 GLY A C 1
ATOM 2125 O O . GLY A 1 273 ? 9.001 -39.122 18.342 1.00 26.55 273 GLY A O 1
#

Radius of gyration: 22.9 Å; chains: 1; bounding box: 50×64×57 Å

Organism: NCBI:txid160808